Protein AF-M2QRZ0-F1 (afdb_monomer)

Solvent-accessible surface area (backbone atoms only — not comparable to full-atom values): 11027 Å² total; per-residue (Å²): 93,36,24,51,53,84,61,99,69,94,82,86,88,85,87,84,89,90,73,100,47,70,22,44,38,66,64,84,85,73,89,85,70,95,70,56,74,72,51,51,43,51,53,43,25,27,72,54,19,35,73,56,43,76,40,66,30,58,68,94,70,91,68,77,64,60,94,92,40,92,59,62,87,76,51,61,42,75,66,63,81,45,76,50,76,48,77,47,74,52,51,68,52,99,92,43,75,44,88,92,37,77,42,53,70,46,78,42,76,33,53,53,26,28,34,61,84,84,62,62,75,46,80,79,44,36,55,92,92,40,61,88,66,65,70,44,80,32,43,56,69,59,41,44,53,51,26,60,77,67,72,35,69,66,63,35,52,52,48,54,52,50,50,53,38,46,54,54,30,52,49,56,55,52,64,73,72,109

Secondary structure (DSSP, 8-state):
-EEEE-----------------EEEEPPPPS-----HHHHHHHHHHHHSS--EE--B-----SPPPTT-TTGGGS-B---SEEEEEEEPPPEETTEEPTT---EEEEEEE-EEEE-TTPPPPTT-S-TTSTT---EEEEHHHHHHHHHHTT-HHHHHHHHHHHHHHHHHHHHHHHHT-

Nearest PDB structures (foldseek):
  4zbp-assembly1_A  TM=6.288E-01  e=2.224E+00  Arabidopsis thaliana
  4zbp-assembly1_B  TM=5.671E-01  e=1.854E+00  Arabidopsis thaliana
  5v93-assembly1_R  TM=3.405E-01  e=3.401E+00  Mycobacterium tuberculosis
  8bh7-assembly1_j  TM=3.644E-01  e=4.606E+00  Staphylococcus aureus subsp. aureus NCTC 8325
  3j9z-assembly1_SJ  TM=2.863E-01  e=6.629E+00  Escherichia coli

Mean predicted aligned error: 11.21 Å

pLDDT: mean 74.31, std 20.73, range [27.33, 95.06]

Radius of gyration: 19.01 Å; Cα contacts (8 Å, |Δi|>4): 240; chains: 1; bounding box: 48×45×59 Å

Structure (mmCIF, N/CA/C/O backbone):
data_AF-M2QRZ0-F1
#
_entry.id   AF-M2QRZ0-F1
#
loop_
_atom_site.group_PDB
_atom_site.id
_atom_site.type_symbol
_atom_site.label_atom_id
_atom_site.label_alt_id
_atom_site.label_comp_id
_atom_site.label_asym_id
_atom_site.label_entity_id
_atom_site.label_seq_id
_atom_site.pdbx_PDB_ins_code
_atom_site.Cartn_x
_atom_site.Cartn_y
_atom_site.Cartn_z
_atom_site.occupancy
_atom_site.B_iso_or_equiv
_atom_site.auth_seq_id
_atom_site.auth_comp_id
_atom_site.auth_asym_id
_atom_site.auth_atom_id
_atom_site.pdbx_PDB_model_num
ATOM 1 N N . MET A 1 1 ? -0.021 -8.939 13.059 1.00 42.12 1 MET A N 1
ATOM 2 C CA . MET A 1 1 ? -0.217 -8.385 11.704 1.00 42.12 1 MET A CA 1
ATOM 3 C C . MET A 1 1 ? 0.804 -9.005 10.770 1.00 42.12 1 MET A C 1
ATOM 5 O O . MET A 1 1 ? 1.990 -8.926 11.066 1.00 42.12 1 MET A O 1
ATOM 9 N N . LYS A 1 2 ? 0.347 -9.647 9.688 1.00 39.25 2 LYS A N 1
ATOM 10 C CA . LYS A 1 2 ? 1.234 -10.200 8.656 1.00 39.25 2 LYS A CA 1
ATOM 11 C C . LYS A 1 2 ? 1.170 -9.350 7.387 1.00 39.25 2 LYS A C 1
ATOM 13 O O . LYS A 1 2 ? 0.084 -8.888 7.049 1.00 39.25 2 LYS A O 1
ATOM 18 N N . VAL A 1 3 ? 2.313 -9.143 6.744 1.00 46.25 3 VAL A N 1
ATOM 19 C CA . VAL A 1 3 ? 2.563 -8.302 5.572 1.00 46.25 3 VAL A CA 1
ATOM 20 C C . VAL A 1 3 ? 3.158 -9.151 4.462 1.00 46.25 3 VAL A C 1
ATOM 22 O O . VAL A 1 3 ? 4.040 -9.962 4.717 1.00 46.25 3 VAL A O 1
ATOM 25 N N . GLN A 1 4 ? 2.705 -8.981 3.225 1.00 41.06 4 GLN A N 1
ATOM 26 C CA . GLN A 1 4 ? 3.281 -9.714 2.100 1.00 41.06 4 GLN A CA 1
ATOM 27 C C . GLN A 1 4 ? 4.470 -8.969 1.489 1.00 41.06 4 GLN A C 1
ATOM 29 O O . GLN A 1 4 ? 4.377 -7.777 1.199 1.00 41.06 4 GLN A O 1
ATOM 34 N N . ALA A 1 5 ? 5.548 -9.699 1.218 1.00 39.00 5 ALA A N 1
ATOM 35 C CA . ALA A 1 5 ? 6.651 -9.247 0.380 1.00 39.00 5 ALA A CA 1
ATOM 36 C C . ALA A 1 5 ? 6.853 -10.252 -0.762 1.00 39.00 5 ALA A C 1
ATOM 38 O O . ALA A 1 5 ? 6.830 -11.463 -0.541 1.00 39.00 5 ALA A O 1
ATOM 39 N N . SER A 1 6 ? 7.038 -9.762 -1.990 1.00 36.00 6 SER A N 1
ATOM 40 C CA . SER A 1 6 ? 7.462 -10.591 -3.120 1.00 36.00 6 SER A CA 1
ATOM 41 C C . SER A 1 6 ? 8.981 -10.476 -3.268 1.00 36.00 6 SER A C 1
ATOM 43 O O . SER A 1 6 ? 9.488 -9.479 -3.792 1.00 36.00 6 SER A O 1
ATOM 45 N N . THR A 1 7 ? 9.717 -11.479 -2.806 1.00 33.84 7 THR A N 1
ATOM 46 C CA . THR A 1 7 ? 11.155 -11.622 -3.051 1.00 33.84 7 THR A CA 1
ATOM 47 C C . THR A 1 7 ? 11.399 -12.940 -3.771 1.00 33.84 7 THR A C 1
ATOM 49 O O . THR A 1 7 ? 10.945 -13.996 -3.344 1.00 33.84 7 THR A O 1
ATOM 52 N N . GLY A 1 8 ? 12.104 -12.881 -4.901 1.00 32.72 8 GLY A N 1
ATOM 53 C CA . GLY A 1 8 ? 12.530 -14.074 -5.622 1.00 32.72 8 GLY A CA 1
ATOM 54 C C . GLY A 1 8 ? 13.673 -14.766 -4.887 1.00 32.72 8 GLY A C 1
ATOM 55 O O . GLY A 1 8 ? 14.830 -14.521 -5.209 1.00 32.72 8 GLY A O 1
ATOM 56 N N . SER A 1 9 ? 13.364 -15.620 -3.912 1.00 30.14 9 SER A N 1
ATOM 57 C CA . SER A 1 9 ? 14.234 -16.729 -3.506 1.00 30.14 9 SER A CA 1
ATOM 58 C C . SER A 1 9 ? 13.462 -17.775 -2.692 1.00 30.14 9 SER A C 1
ATOM 60 O O . SER A 1 9 ? 12.760 -17.483 -1.731 1.00 30.14 9 SER A O 1
ATOM 62 N N . CYS A 1 10 ? 13.588 -19.025 -3.132 1.00 28.20 10 CYS A N 1
ATOM 63 C CA . CYS A 1 10 ? 12.928 -20.217 -2.609 1.00 28.20 10 CYS A CA 1
ATOM 64 C C . CYS A 1 10 ? 13.565 -20.671 -1.287 1.00 28.20 10 CYS A C 1
ATOM 66 O O . CYS A 1 10 ? 14.704 -21.130 -1.336 1.00 28.20 10 CYS A O 1
ATOM 68 N N . GLN A 1 11 ? 12.851 -20.613 -0.149 1.00 28.88 11 GLN A N 1
ATOM 69 C CA . GLN A 1 11 ? 13.140 -21.423 1.053 1.00 28.88 11 GLN A CA 1
ATOM 70 C C . GLN A 1 11 ? 11.874 -21.798 1.859 1.00 28.88 11 GLN A C 1
ATOM 72 O O . GLN A 1 11 ? 10.840 -21.140 1.804 1.00 28.88 11 GLN A O 1
ATOM 77 N N . ARG A 1 12 ? 11.978 -22.947 2.543 1.00 27.33 12 ARG A N 1
ATOM 78 C CA . ARG A 1 12 ? 10.928 -23.851 3.055 1.00 27.33 12 ARG A CA 1
ATOM 79 C C . ARG A 1 12 ? 10.468 -23.445 4.473 1.00 27.33 12 ARG A C 1
ATOM 81 O O . ARG A 1 12 ? 11.303 -23.096 5.295 1.00 27.33 12 ARG A O 1
ATOM 88 N N . GLY A 1 13 ? 9.156 -23.479 4.729 1.00 30.00 13 GLY A N 1
ATOM 89 C CA . GLY A 1 13 ? 8.516 -22.810 5.874 1.00 30.00 13 GLY A CA 1
ATOM 90 C C . GLY A 1 13 ? 8.426 -23.554 7.212 1.00 30.00 13 GLY A C 1
ATOM 91 O O . GLY A 1 13 ? 8.798 -24.716 7.330 1.00 30.00 13 GLY A O 1
ATOM 92 N N . GLU A 1 14 ? 7.827 -22.866 8.192 1.00 27.91 14 GLU A N 1
ATOM 93 C CA . GLU A 1 14 ? 7.410 -23.397 9.496 1.00 27.91 14 GLU A CA 1
ATOM 94 C C . GLU A 1 14 ? 6.133 -22.683 10.000 1.00 27.91 14 GLU A C 1
ATOM 96 O O . GLU A 1 14 ? 5.904 -21.506 9.716 1.00 27.91 14 GLU A O 1
ATOM 101 N N . LYS A 1 15 ? 5.256 -23.426 10.691 1.00 38.16 15 LYS A N 1
ATOM 102 C CA . LYS A 1 15 ? 3.924 -23.003 11.176 1.00 38.16 15 LYS A CA 1
ATOM 103 C C . LYS A 1 15 ? 3.981 -22.534 12.633 1.00 38.16 15 LYS A C 1
ATOM 105 O O . LYS A 1 15 ? 4.493 -23.281 13.456 1.00 38.16 15 LYS A O 1
ATOM 110 N N . THR A 1 16 ? 3.273 -21.453 12.985 1.00 30.97 16 THR A N 1
ATOM 111 C CA . THR A 1 16 ? 2.814 -21.199 14.371 1.00 30.97 16 THR A CA 1
ATOM 112 C C . THR A 1 16 ? 1.482 -20.419 14.469 1.00 30.97 16 THR A C 1
ATOM 114 O O . THR A 1 16 ? 1.310 -19.370 13.852 1.00 30.97 16 THR A O 1
ATOM 117 N N . SER A 1 17 ? 0.561 -21.044 15.226 1.00 29.81 17 SER A N 1
ATOM 118 C CA . SER A 1 17 ? -0.448 -20.621 16.234 1.00 29.81 17 SER A CA 1
ATOM 119 C C . SER A 1 17 ? -1.155 -19.242 16.237 1.00 29.81 17 SER A C 1
ATOM 121 O O . SER A 1 17 ? -0.582 -18.211 15.913 1.00 29.81 17 SER A O 1
ATOM 123 N N . GLU A 1 18 ? -2.405 -19.279 16.727 1.00 34.12 18 GLU A N 1
ATOM 124 C CA . GLU A 1 18 ? -3.568 -18.372 16.602 1.00 34.12 18 GLU A CA 1
ATOM 125 C C . GLU A 1 18 ? -3.577 -17.050 17.406 1.00 34.12 18 GLU A C 1
ATOM 127 O O . GLU A 1 18 ? -3.155 -17.020 18.562 1.00 34.12 18 GLU A O 1
ATOM 132 N N . ARG A 1 19 ? -4.190 -16.007 16.804 1.00 28.95 19 ARG A N 1
ATOM 133 C CA . ARG A 1 19 ? -5.124 -14.978 17.347 1.00 28.95 19 ARG A CA 1
ATOM 134 C C . ARG A 1 19 ? -5.769 -14.248 16.146 1.00 28.95 19 ARG A C 1
ATOM 136 O O . ARG A 1 19 ? -5.055 -14.075 15.156 1.00 28.95 19 ARG A O 1
ATOM 143 N N . PRO A 1 20 ? -7.026 -13.751 16.225 1.00 32.12 20 PRO A N 1
ATOM 144 C CA . PRO A 1 20 ? -7.686 -13.120 15.083 1.00 32.12 20 PRO A CA 1
ATOM 145 C C . PRO A 1 20 ? -6.942 -11.833 14.725 1.00 32.12 20 PRO A C 1
ATOM 147 O O . PRO A 1 20 ? -6.981 -10.841 15.451 1.00 32.12 20 PRO A O 1
ATOM 150 N N . SER A 1 21 ? -6.177 -11.878 13.639 1.00 33.97 21 SER A N 1
ATOM 151 C CA . SER A 1 21 ? -5.336 -10.774 13.183 1.00 33.97 21 SER A CA 1
ATOM 152 C C . SER A 1 21 ? -5.593 -10.564 11.704 1.00 33.97 21 SER A C 1
ATOM 154 O O . SER A 1 21 ? -5.074 -11.309 10.872 1.00 33.97 21 SER A O 1
ATOM 156 N N . SER A 1 22 ? -6.296 -9.481 11.378 1.00 34.94 22 SER A N 1
ATOM 157 C CA . SER A 1 22 ? -6.317 -8.918 10.029 1.00 34.94 22 SER A CA 1
ATOM 158 C C . SER A 1 22 ? -4.876 -8.769 9.525 1.00 34.94 22 SER A C 1
ATOM 160 O O . SER A 1 22 ? -3.972 -8.359 10.270 1.00 34.94 22 SER A O 1
ATOM 162 N N . ARG A 1 23 ? -4.627 -9.189 8.283 1.00 45.03 23 ARG A N 1
ATOM 163 C CA . ARG A 1 23 ? -3.298 -9.156 7.658 1.00 45.03 23 ARG A CA 1
ATOM 164 C C . ARG A 1 23 ? -3.276 -8.032 6.633 1.00 45.03 23 ARG A C 1
ATOM 166 O O . ARG A 1 23 ? -4.170 -7.968 5.796 1.00 45.03 23 ARG A O 1
ATOM 173 N N . LEU A 1 24 ? -2.288 -7.147 6.732 1.00 39.88 24 LEU A N 1
ATOM 174 C CA . LEU A 1 24 ? -2.158 -5.972 5.878 1.00 39.88 24 LEU A CA 1
ATOM 175 C C . LEU A 1 24 ? -1.397 -6.353 4.613 1.00 39.88 24 LEU A C 1
ATOM 177 O O . LEU A 1 24 ? -0.320 -6.935 4.688 1.00 39.88 24 LEU A O 1
ATOM 181 N N . LEU A 1 25 ? -1.903 -5.962 3.454 1.00 46.50 25 LEU A N 1
ATOM 182 C CA . LEU A 1 25 ? -1.189 -6.117 2.200 1.00 46.50 25 LEU A CA 1
ATOM 183 C C . LEU A 1 25 ? -0.723 -4.754 1.685 1.00 46.50 25 LEU A C 1
ATOM 185 O O . LEU A 1 25 ? -1.542 -3.866 1.446 1.00 46.50 25 LEU A O 1
ATOM 189 N N . CYS A 1 26 ? 0.589 -4.608 1.490 1.00 42.03 26 CYS A N 1
ATOM 190 C CA . CYS A 1 26 ? 1.171 -3.491 0.753 1.00 42.03 26 CYS A CA 1
ATOM 191 C C . CYS A 1 26 ? 1.359 -3.923 -0.705 1.00 42.03 26 CYS A C 1
ATOM 193 O O . CYS A 1 26 ? 2.073 -4.882 -0.995 1.00 42.03 26 CYS A O 1
ATOM 195 N N . VAL A 1 27 ? 0.665 -3.253 -1.623 1.00 44.31 27 VAL A N 1
ATOM 196 C CA . VAL A 1 27 ? 0.613 -3.633 -3.039 1.00 44.31 27 VAL A CA 1
ATOM 197 C C . VAL A 1 27 ? 1.571 -2.758 -3.829 1.00 44.31 27 VAL A C 1
ATOM 199 O O . VAL A 1 27 ? 1.416 -1.539 -3.848 1.00 44.31 27 VAL A O 1
ATOM 202 N N . LYS A 1 28 ? 2.515 -3.375 -4.544 1.00 39.97 28 LYS A N 1
ATOM 203 C CA . LYS A 1 28 ? 3.304 -2.687 -5.570 1.00 39.97 28 LYS A CA 1
ATOM 204 C C . LYS A 1 28 ? 2.458 -2.480 -6.825 1.00 39.97 28 LYS A C 1
ATOM 206 O O . LYS A 1 28 ? 2.009 -3.463 -7.406 1.00 39.97 28 LYS A O 1
ATOM 211 N N . PRO A 1 29 ? 2.285 -1.258 -7.336 1.00 33.81 29 PRO A N 1
ATOM 212 C CA . PRO A 1 29 ? 1.647 -1.087 -8.628 1.00 33.81 29 PRO A CA 1
ATOM 213 C C . PRO A 1 29 ? 2.641 -1.380 -9.751 1.00 33.81 29 PRO A C 1
ATOM 215 O O . PRO A 1 29 ? 3.753 -0.851 -9.789 1.00 33.81 29 PRO A O 1
ATOM 218 N N . THR A 1 30 ? 2.220 -2.200 -10.711 1.00 34.84 30 THR A N 1
ATOM 219 C CA . THR A 1 30 ? 2.900 -2.339 -12.001 1.00 34.84 30 THR A CA 1
ATOM 220 C C . THR A 1 30 ? 2.321 -1.399 -13.058 1.00 34.84 30 THR A C 1
ATOM 222 O O . THR A 1 30 ? 1.307 -0.720 -12.888 1.00 34.84 30 THR A O 1
ATOM 225 N N . LYS A 1 31 ? 3.093 -1.286 -14.138 1.00 35.28 31 LYS A N 1
ATOM 226 C CA . LYS A 1 31 ? 3.158 -0.172 -15.082 1.00 35.28 31 LYS A CA 1
ATOM 227 C C . LYS A 1 31 ? 1.822 0.093 -15.785 1.00 35.28 31 LYS A C 1
ATOM 229 O O . LYS A 1 31 ? 1.277 -0.782 -16.448 1.00 35.28 31 LYS A O 1
ATOM 234 N N . LYS A 1 32 ? 1.433 1.373 -15.760 1.00 31.36 32 LYS A N 1
ATOM 235 C CA . LYS A 1 32 ? 0.302 2.008 -16.461 1.00 31.36 32 LYS A CA 1
ATOM 236 C C . LYS A 1 32 ? -1.078 1.685 -15.881 1.00 31.36 32 LYS A C 1
ATOM 238 O O . LYS A 1 32 ? -1.671 0.656 -16.187 1.00 31.36 32 LYS A O 1
ATOM 243 N N . CYS A 1 33 ? -1.642 2.658 -15.165 1.00 29.27 33 CYS A N 1
ATOM 244 C CA . CYS A 1 33 ? -2.876 3.357 -15.546 1.00 29.27 33 CYS A CA 1
ATOM 245 C C . CYS A 1 33 ? -3.435 4.186 -14.387 1.00 29.27 33 CYS A C 1
ATOM 247 O O . CYS A 1 33 ? -3.244 3.857 -13.223 1.00 29.27 33 CYS A O 1
ATOM 249 N N . VAL A 1 34 ? -4.220 5.205 -14.738 1.00 30.94 34 VAL A N 1
ATOM 250 C CA . VAL A 1 34 ? -5.193 5.839 -13.843 1.00 30.94 34 VAL A CA 1
ATOM 251 C C . VAL A 1 34 ? -6.111 4.728 -13.311 1.00 30.94 34 VAL A C 1
ATOM 253 O O . VAL A 1 34 ? -6.790 4.060 -14.097 1.00 30.94 34 VAL A O 1
ATOM 256 N N . ALA A 1 35 ? -6.035 4.423 -12.017 1.00 41.88 35 ALA A N 1
ATOM 257 C CA . ALA A 1 35 ? -6.678 3.246 -11.443 1.00 41.88 35 ALA A CA 1
ATOM 258 C C . ALA A 1 35 ? -7.980 3.632 -10.733 1.00 41.88 35 ALA A C 1
ATOM 260 O O . ALA A 1 35 ? -7.971 4.357 -9.745 1.00 41.88 35 ALA A O 1
ATOM 261 N N . SER A 1 36 ? -9.109 3.113 -11.214 1.00 54.34 36 SER A N 1
ATOM 262 C CA . SER A 1 36 ? -10.321 2.982 -10.400 1.00 54.34 36 SER A CA 1
ATOM 263 C C . SER A 1 36 ? -10.063 1.993 -9.252 1.00 54.34 36 SER A C 1
ATOM 265 O O . SER A 1 36 ? -9.360 1.008 -9.474 1.00 54.34 36 SER A O 1
ATOM 267 N N . LEU A 1 37 ? -10.687 2.168 -8.082 1.00 58.47 37 LEU A N 1
ATOM 268 C CA . LEU A 1 37 ? -10.560 1.273 -6.908 1.00 58.47 37 LEU A CA 1
ATOM 269 C C . LEU A 1 37 ? -10.673 -0.228 -7.258 1.00 58.47 37 LEU A C 1
ATOM 271 O O . LEU A 1 37 ? -9.839 -1.030 -6.850 1.00 58.47 37 LEU A O 1
ATOM 275 N N . PHE A 1 38 ? -11.632 -0.600 -8.114 1.00 58.97 38 PHE A N 1
ATOM 276 C CA . PHE A 1 38 ? -11.812 -1.981 -8.593 1.00 58.97 38 PHE A CA 1
ATOM 277 C C . PHE A 1 38 ? -10.572 -2.556 -9.303 1.00 58.97 38 PHE A C 1
ATOM 279 O O . PHE A 1 38 ? -10.270 -3.745 -9.226 1.00 58.97 38 PHE A O 1
ATOM 286 N N . ARG A 1 39 ? -9.822 -1.697 -9.996 1.00 67.62 39 ARG A N 1
ATOM 287 C CA . ARG A 1 39 ? -8.620 -2.087 -10.729 1.00 67.62 39 ARG A CA 1
ATOM 288 C C . ARG A 1 39 ? -7.454 -2.365 -9.789 1.00 67.62 39 ARG A C 1
ATOM 290 O O . ARG A 1 39 ? -6.659 -3.241 -10.103 1.00 67.62 39 ARG A O 1
ATOM 297 N N . VAL A 1 40 ? -7.376 -1.664 -8.656 1.00 69.81 40 VAL A N 1
ATOM 298 C CA . VAL A 1 40 ? -6.366 -1.925 -7.622 1.00 69.81 40 VAL A CA 1
ATOM 299 C C . VAL A 1 40 ? -6.558 -3.336 -7.076 1.00 69.81 40 VAL A C 1
ATOM 301 O O . VAL A 1 40 ? -5.642 -4.137 -7.197 1.00 69.81 40 VAL A O 1
ATOM 304 N N . ILE A 1 41 ? -7.772 -3.682 -6.630 1.00 78.31 41 ILE A N 1
ATOM 305 C CA . ILE A 1 41 ? -8.094 -5.027 -6.118 1.00 78.31 41 ILE A CA 1
ATOM 306 C C . ILE A 1 41 ? -7.748 -6.114 -7.144 1.00 78.31 41 ILE A C 1
ATOM 308 O O . ILE A 1 41 ? -7.101 -7.104 -6.807 1.00 78.31 41 ILE A O 1
ATOM 312 N N . ARG A 1 42 ? -8.137 -5.924 -8.414 1.00 76.62 42 ARG A N 1
ATOM 313 C CA . ARG A 1 42 ? -7.836 -6.898 -9.472 1.00 76.62 42 ARG A CA 1
ATOM 314 C C . ARG A 1 42 ? -6.332 -7.078 -9.684 1.00 76.62 42 ARG A C 1
ATOM 316 O O . ARG A 1 42 ? -5.876 -8.206 -9.830 1.00 76.62 42 ARG A O 1
ATOM 323 N N . LEU A 1 43 ? -5.575 -5.982 -9.739 1.00 75.25 43 LEU A N 1
ATOM 324 C CA . LEU A 1 43 ? -4.122 -6.039 -9.911 1.00 75.25 43 LEU A CA 1
ATOM 325 C C . LEU A 1 43 ? -3.466 -6.759 -8.739 1.00 75.25 43 LEU A C 1
ATOM 327 O O . LEU A 1 43 ? -2.611 -7.615 -8.949 1.00 75.25 43 LEU A O 1
ATOM 331 N N . THR A 1 44 ? -3.917 -6.455 -7.526 1.00 76.44 44 THR A N 1
ATOM 332 C CA . THR A 1 44 ? -3.440 -7.125 -6.330 1.00 76.44 44 THR A CA 1
ATOM 333 C C . THR A 1 44 ? -3.703 -8.619 -6.392 1.00 76.44 44 THR A C 1
ATOM 335 O O . THR A 1 44 ? -2.765 -9.377 -6.205 1.00 76.44 44 THR A O 1
ATOM 338 N N . PHE A 1 45 ? -4.926 -9.040 -6.723 1.00 81.88 45 PHE A N 1
ATOM 339 C CA . PHE A 1 45 ? -5.267 -10.456 -6.858 1.00 81.88 45 PHE A CA 1
ATOM 340 C C . PHE A 1 45 ? -4.373 -11.173 -7.876 1.00 81.88 45 PHE A C 1
ATOM 342 O O . PHE A 1 45 ? -3.859 -12.251 -7.591 1.00 81.88 45 PHE A O 1
ATOM 349 N N . CYS A 1 46 ? -4.138 -10.563 -9.043 1.00 79.75 46 CYS A N 1
ATOM 350 C CA . CYS A 1 46 ? -3.256 -11.139 -10.055 1.00 79.75 46 CYS A CA 1
ATOM 351 C C . CYS A 1 46 ? -1.835 -11.366 -9.518 1.00 79.75 46 CYS A C 1
ATOM 353 O O . CYS A 1 46 ? -1.283 -12.446 -9.705 1.00 79.75 46 CYS A O 1
ATOM 355 N N . GLN A 1 47 ? -1.271 -10.384 -8.815 1.00 76.38 47 GLN A N 1
ATOM 356 C CA . GLN A 1 47 ? 0.111 -10.442 -8.332 1.00 76.38 47 GLN A CA 1
ATOM 357 C C . GLN A 1 47 ? 0.293 -11.273 -7.062 1.00 76.38 47 GLN A C 1
ATOM 359 O O . GLN A 1 47 ? 1.326 -11.911 -6.885 1.00 76.38 47 GLN A O 1
ATOM 364 N N . SER A 1 48 ? -0.671 -11.222 -6.144 1.00 79.69 48 SER A N 1
ATOM 365 C CA . SER A 1 48 ? -0.551 -11.853 -4.833 1.00 79.69 48 SER A CA 1
ATOM 366 C C . SER A 1 48 ? -1.125 -13.260 -4.786 1.00 79.69 48 SER A C 1
ATOM 368 O O . SER A 1 48 ? -0.753 -14.010 -3.890 1.00 79.69 48 SER A O 1
ATOM 370 N N . GLY A 1 49 ? -2.053 -13.590 -5.689 1.00 84.31 49 GLY A N 1
ATOM 371 C CA . GLY A 1 49 ? -2.866 -14.800 -5.606 1.00 84.31 49 GLY A CA 1
ATOM 372 C C . GLY A 1 49 ? -3.918 -14.754 -4.496 1.00 84.31 49 GLY A C 1
ATOM 373 O O . GLY A 1 49 ? -4.625 -15.734 -4.297 1.00 84.31 49 GLY A O 1
ATOM 374 N N . TYR A 1 50 ? -4.061 -13.645 -3.765 1.00 84.81 50 TYR A N 1
ATOM 375 C CA . TYR A 1 50 ? -5.015 -13.517 -2.663 1.00 84.81 50 TYR A CA 1
ATOM 376 C C . TYR A 1 50 ? -6.158 -12.576 -3.006 1.00 84.81 50 TYR A C 1
ATOM 378 O O . TYR A 1 50 ? -5.961 -11.510 -3.595 1.00 84.81 50 TYR A O 1
ATOM 386 N N . GLN A 1 51 ? -7.362 -12.940 -2.566 1.00 86.44 51 GLN A N 1
ATOM 387 C CA . GLN A 1 51 ? -8.494 -12.028 -2.583 1.00 86.44 51 GLN A CA 1
ATOM 388 C C . GLN A 1 51 ? -8.326 -10.985 -1.477 1.00 86.44 51 GLN A C 1
ATOM 390 O O . GLN A 1 51 ? -8.166 -11.320 -0.304 1.00 86.44 51 GLN A O 1
ATOM 395 N N . VAL A 1 52 ? -8.311 -9.718 -1.882 1.00 85.94 52 VAL A N 1
ATOM 396 C CA . VAL A 1 52 ? -7.964 -8.580 -1.028 1.00 85.94 52 VAL A CA 1
ATOM 397 C C . VAL A 1 52 ? -9.118 -7.601 -1.018 1.00 85.94 52 VAL A C 1
ATOM 399 O O . VAL A 1 52 ? -9.733 -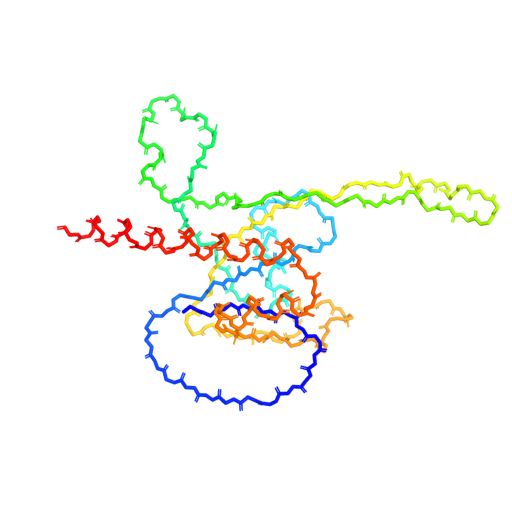7.335 -2.052 1.00 85.94 52 VAL A O 1
ATOM 402 N N . GLU A 1 53 ? -9.364 -7.026 0.146 1.00 87.19 53 GLU A N 1
ATOM 403 C CA . GLU A 1 53 ? -10.305 -5.935 0.336 1.00 87.19 53 GLU A CA 1
ATOM 404 C C . GLU A 1 53 ? -9.555 -4.683 0.780 1.00 87.19 53 GLU A C 1
ATOM 406 O O . GLU A 1 53 ? -8.441 -4.758 1.303 1.00 87.19 53 GLU A O 1
ATOM 411 N N . PHE A 1 54 ? -10.148 -3.509 0.574 1.00 90.38 54 PHE A N 1
ATOM 412 C CA . PHE A 1 54 ? -9.584 -2.298 1.158 1.00 90.38 54 PHE A CA 1
ATOM 413 C C . PHE A 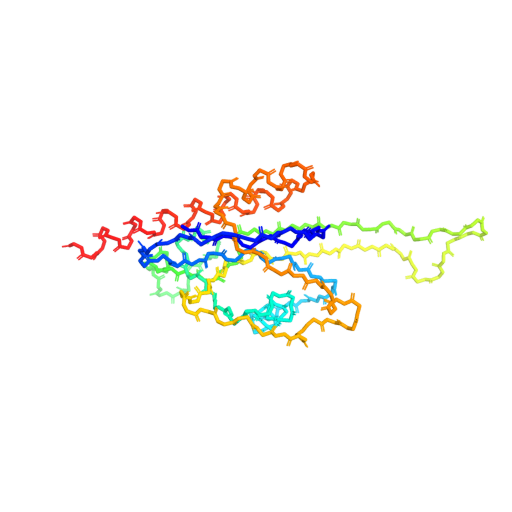1 54 ? -9.653 -2.374 2.678 1.00 90.38 54 PHE A C 1
ATOM 415 O O . PHE A 1 54 ? -10.622 -2.885 3.236 1.00 90.38 54 PHE A O 1
ATOM 422 N N . LEU A 1 55 ? -8.633 -1.829 3.334 1.00 90.94 55 LEU A N 1
ATOM 423 C CA . LEU A 1 55 ? -8.643 -1.604 4.767 1.00 90.94 55 LEU A CA 1
ATOM 424 C C . LEU A 1 55 ? -9.051 -0.146 5.022 1.00 90.94 55 LEU A C 1
ATOM 426 O O . LEU A 1 55 ? -8.257 0.750 4.731 1.00 90.94 55 LEU A O 1
ATOM 430 N N . PRO A 1 56 ? -10.264 0.123 5.541 1.00 92.12 56 PRO A N 1
ATOM 431 C CA . PRO A 1 56 ? -10.651 1.472 5.931 1.00 92.12 56 PRO A CA 1
ATOM 432 C C . PRO A 1 56 ? -9.778 1.960 7.091 1.00 92.12 56 PRO A C 1
ATOM 434 O O . PRO A 1 56 ? -9.658 1.281 8.111 1.00 92.12 56 PRO A O 1
ATOM 437 N N . LEU A 1 57 ? -9.184 3.142 6.942 1.00 91.88 57 LEU A N 1
ATOM 438 C CA . LEU A 1 57 ? -8.289 3.751 7.924 1.00 91.88 57 LEU A CA 1
ATOM 439 C C . LEU A 1 57 ? -8.771 5.152 8.303 1.00 91.88 57 LEU A C 1
ATOM 441 O O . LEU A 1 57 ? -9.334 5.877 7.482 1.00 91.88 57 LEU A O 1
ATOM 445 N N . PHE A 1 58 ? -8.514 5.557 9.545 1.00 92.12 58 PHE A N 1
ATOM 446 C CA . PHE A 1 58 ? -8.616 6.959 9.938 1.00 92.12 58 PHE A CA 1
ATOM 447 C C . PHE A 1 58 ? -7.379 7.699 9.443 1.00 92.12 58 PHE A C 1
ATOM 449 O O . PHE A 1 58 ? -6.305 7.600 10.033 1.00 92.12 58 PHE A O 1
ATOM 456 N N . ILE A 1 59 ? -7.537 8.431 8.343 1.00 89.56 59 ILE A N 1
ATOM 457 C CA . ILE A 1 59 ? -6.469 9.235 7.752 1.00 89.56 59 ILE A CA 1
ATOM 458 C C . ILE A 1 59 ? -6.901 10.697 7.638 1.00 89.56 59 ILE A C 1
ATOM 460 O O . ILE A 1 59 ? -8.078 10.975 7.383 1.00 89.56 59 ILE A O 1
ATOM 464 N N . PRO A 1 60 ? -5.973 11.649 7.835 1.00 81.31 60 PRO A N 1
ATOM 465 C CA . PRO A 1 60 ? -6.260 13.050 7.586 1.00 81.31 60 PRO A CA 1
ATOM 466 C C . PRO A 1 60 ? -6.502 13.239 6.088 1.00 81.31 60 PRO A C 1
ATOM 468 O O . PRO A 1 60 ? -5.611 13.004 5.273 1.00 81.31 60 PRO A O 1
ATOM 471 N N . THR A 1 61 ? -7.709 13.664 5.725 1.00 79.69 61 THR A N 1
ATOM 472 C CA . THR A 1 61 ? -8.016 14.062 4.350 1.00 79.69 61 THR A CA 1
ATOM 473 C C . THR A 1 61 ? -7.907 15.575 4.226 1.00 79.69 61 THR A C 1
ATOM 475 O O . THR A 1 61 ? -8.402 16.322 5.071 1.00 79.69 61 THR A O 1
ATOM 478 N N . ASN A 1 62 ? -7.240 16.024 3.163 1.00 69.94 62 ASN A N 1
ATOM 479 C CA . ASN A 1 62 ? -7.183 17.439 2.792 1.00 69.94 62 ASN A CA 1
ATOM 480 C C . ASN A 1 62 ? -8.396 17.852 1.942 1.00 69.94 62 ASN A C 1
ATOM 482 O O . ASN A 1 62 ? -8.491 19.010 1.531 1.00 69.94 62 ASN A O 1
ATOM 486 N N . ALA A 1 63 ? -9.305 16.918 1.641 1.00 80.06 63 ALA A N 1
ATOM 487 C CA . ALA A 1 63 ? -10.542 17.234 0.951 1.00 80.06 63 ALA A CA 1
ATOM 488 C C . ALA A 1 63 ? -11.468 18.039 1.880 1.00 80.06 63 ALA A C 1
ATOM 490 O O . ALA A 1 63 ? -11.638 17.671 3.047 1.00 80.06 63 ALA A O 1
ATOM 491 N N . PRO A 1 64 ? -12.079 19.134 1.391 1.00 78.56 64 PRO A N 1
ATOM 492 C CA . PRO A 1 64 ? -13.081 19.840 2.167 1.00 78.56 64 PRO A CA 1
ATOM 493 C C . PRO A 1 64 ? -14.302 18.932 2.381 1.00 78.56 64 PRO A C 1
ATOM 495 O O . PRO A 1 64 ? -14.676 18.192 1.464 1.00 78.56 64 PRO A O 1
ATOM 498 N N . PRO A 1 65 ? -14.960 19.011 3.549 1.00 77.00 65 PRO A N 1
ATOM 499 C CA . PRO A 1 65 ? -16.200 18.289 3.768 1.00 77.00 65 PRO A CA 1
ATOM 500 C C . PRO A 1 65 ? -17.272 18.713 2.752 1.00 77.00 65 PRO A C 1
ATOM 502 O O . PRO A 1 65 ? -17.346 19.902 2.415 1.00 77.00 65 PRO A O 1
ATOM 505 N N . PRO A 1 66 ? -18.134 17.794 2.271 1.00 77.62 66 PRO A N 1
ATOM 506 C CA . PRO A 1 66 ? -19.243 18.178 1.427 1.00 77.62 66 PRO A CA 1
ATOM 507 C C . PRO A 1 66 ? -20.160 19.147 2.181 1.00 77.62 66 PRO A C 1
ATOM 509 O O . PRO A 1 66 ? -20.279 19.082 3.413 1.00 77.62 66 PRO A O 1
ATOM 512 N N . PRO A 1 67 ? -20.813 20.068 1.455 1.00 80.44 67 PRO A N 1
ATOM 513 C CA . PRO A 1 67 ? -21.696 21.046 2.067 1.00 80.44 67 PRO A CA 1
ATOM 514 C C . PRO A 1 67 ? -22.796 20.324 2.856 1.00 80.44 67 PRO A C 1
ATOM 516 O O . PRO A 1 67 ? -23.567 19.551 2.294 1.00 80.44 67 PRO A O 1
ATOM 519 N N . GLY A 1 68 ? -22.842 20.561 4.170 1.00 79.44 68 GLY A N 1
ATOM 520 C CA . GLY A 1 68 ? -23.807 19.948 5.089 1.00 79.44 68 GLY A CA 1
ATOM 521 C C . GLY A 1 68 ? -23.274 18.806 5.964 1.00 79.44 68 GLY A C 1
ATOM 522 O O . GLY A 1 68 ? -23.998 18.373 6.855 1.00 79.44 68 GLY A O 1
ATOM 523 N N . SER A 1 69 ? -22.029 18.342 5.790 1.00 73.56 69 SER A N 1
ATOM 524 C CA . SER A 1 69 ? -21.456 17.277 6.631 1.00 73.56 69 SER A CA 1
ATOM 525 C C . SER A 1 69 ? -20.167 17.706 7.337 1.00 73.56 69 SER A C 1
ATOM 527 O O . SER A 1 69 ? -19.062 17.466 6.857 1.00 73.56 69 SER A O 1
ATOM 529 N N . HIS A 1 70 ? -20.284 18.283 8.531 1.00 65.06 70 HIS A N 1
ATOM 530 C CA . HIS A 1 70 ? -19.113 18.633 9.350 1.00 65.06 70 HIS A CA 1
ATOM 531 C C . HIS A 1 70 ? -18.404 17.411 9.970 1.00 65.06 70 HIS A C 1
ATOM 533 O O . HIS A 1 70 ? -17.310 17.542 10.510 1.00 65.06 70 HIS A O 1
ATOM 539 N N . GLU A 1 71 ? -19.001 16.217 9.887 1.00 68.19 71 GLU A N 1
ATOM 540 C CA . GLU A 1 71 ? -18.513 15.007 10.563 1.00 68.19 71 GLU A CA 1
ATOM 541 C C . GLU A 1 71 ? -17.661 14.072 9.688 1.00 68.19 71 GLU A C 1
ATOM 543 O O . GLU A 1 71 ? -17.313 12.978 10.127 1.00 68.19 71 GLU A O 1
ATOM 548 N N . GLN A 1 72 ? -17.293 14.462 8.462 1.00 64.19 72 GLN A N 1
ATOM 549 C CA . GLN A 1 72 ? -16.665 13.540 7.502 1.00 64.19 72 GLN A CA 1
ATOM 550 C C . GLN A 1 72 ? -15.335 12.936 7.998 1.00 64.19 72 GLN A C 1
ATOM 552 O O . GLN A 1 72 ? -15.024 11.788 7.696 1.00 64.19 72 GLN A O 1
ATOM 557 N N . HIS A 1 73 ? -14.602 13.652 8.854 1.00 68.44 73 HIS A N 1
ATOM 558 C CA . HIS A 1 73 ? -13.349 13.178 9.456 1.00 68.44 73 HIS A CA 1
ATOM 559 C C . HIS A 1 73 ? -13.544 12.189 10.618 1.00 68.44 73 HIS A C 1
ATOM 561 O O . HIS A 1 73 ? -12.573 11.743 11.225 1.00 68.44 73 HIS A O 1
ATOM 567 N N . ARG A 1 74 ? -14.793 11.850 10.966 1.00 75.81 74 ARG A N 1
ATOM 568 C CA . ARG A 1 74 ? -15.103 10.892 12.033 1.00 75.81 74 ARG A CA 1
ATOM 569 C C . ARG A 1 74 ? -15.308 9.473 11.531 1.00 75.81 74 ARG A C 1
ATOM 571 O O . ARG A 1 74 ? -15.508 8.606 12.376 1.00 75.81 74 ARG A O 1
ATOM 578 N N . SER A 1 75 ? -15.234 9.203 10.232 1.00 86.00 75 SER A N 1
ATOM 579 C CA . SER A 1 75 ? -15.363 7.843 9.691 1.00 86.00 75 SER A CA 1
ATOM 580 C C . SER A 1 75 ? -14.053 7.373 9.057 1.00 86.00 75 SER A C 1
ATOM 582 O O . SER A 1 75 ? -13.317 8.204 8.526 1.00 86.00 75 SER A O 1
ATOM 584 N N . PRO A 1 76 ? -13.741 6.067 9.109 1.00 90.25 76 PRO A N 1
ATOM 585 C CA . PRO A 1 76 ? -12.596 5.532 8.391 1.00 90.25 76 PRO A CA 1
ATOM 586 C C . PRO A 1 76 ? -12.866 5.571 6.880 1.00 90.25 76 PRO A C 1
ATOM 588 O O . PRO A 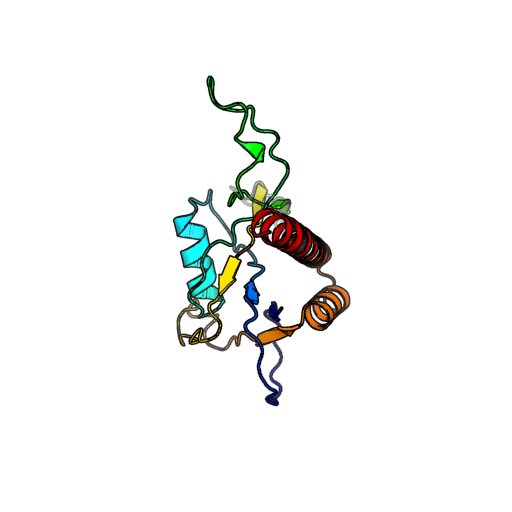1 76 ? -14.001 5.385 6.438 1.00 90.25 76 PRO A O 1
ATOM 591 N N . ILE A 1 77 ? -11.823 5.805 6.086 1.00 90.38 77 ILE A N 1
ATOM 592 C CA . ILE A 1 77 ? -11.902 5.947 4.626 1.00 90.38 77 ILE A CA 1
ATOM 593 C C . ILE A 1 77 ? -10.871 5.056 3.927 1.00 90.38 77 ILE A C 1
ATOM 595 O O . ILE A 1 77 ? -9.941 4.547 4.5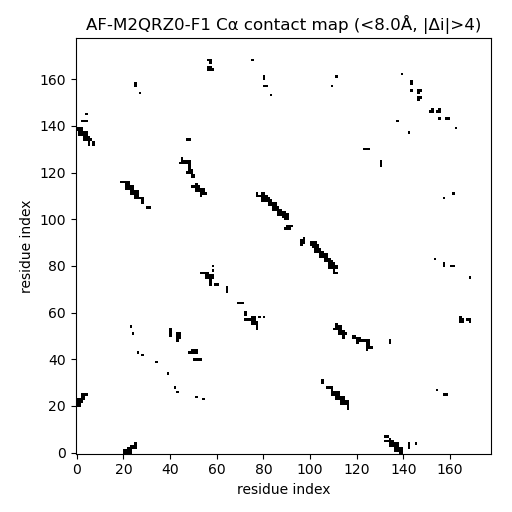48 1.00 90.38 77 ILE A O 1
ATOM 599 N N . THR A 1 78 ? -11.031 4.862 2.618 1.00 90.12 78 THR A N 1
ATOM 600 C CA . THR A 1 78 ? -10.152 4.023 1.780 1.00 90.12 78 THR A CA 1
ATOM 601 C C . THR A 1 78 ? -9.359 4.856 0.766 1.00 90.12 78 THR A C 1
ATOM 603 O O . THR A 1 78 ? -9.133 4.421 -0.366 1.00 90.12 78 THR A O 1
ATOM 606 N N . GLU A 1 79 ? -8.999 6.091 1.127 1.00 89.00 79 GLU A N 1
ATOM 607 C CA . GLU A 1 79 ? -8.144 6.951 0.299 1.00 89.00 79 GLU A CA 1
ATOM 608 C C . GLU A 1 79 ? -6.691 6.425 0.264 1.00 89.00 79 GLU A C 1
ATOM 610 O O . GLU A 1 79 ? -6.288 5.650 1.139 1.00 89.00 79 GLU A O 1
ATOM 615 N N . PRO A 1 80 ? -5.891 6.802 -0.754 1.00 90.00 80 PRO A N 1
ATOM 616 C CA . PRO A 1 80 ? -4.475 6.460 -0.787 1.00 90.00 80 PRO A CA 1
ATOM 617 C C . PRO A 1 80 ? -3.748 6.989 0.452 1.00 90.00 80 PRO A C 1
ATOM 619 O O . PRO A 1 80 ? -3.867 8.164 0.791 1.00 90.00 80 PRO A O 1
ATOM 622 N N . ILE A 1 81 ? -2.931 6.145 1.077 1.00 90.75 81 ILE A N 1
ATOM 623 C CA . ILE A 1 81 ? -2.108 6.527 2.236 1.00 90.75 81 ILE A CA 1
ATOM 624 C C . ILE A 1 81 ? -0.811 7.227 1.822 1.00 90.75 81 ILE A C 1
ATOM 626 O O . ILE A 1 81 ? -0.176 7.903 2.625 1.00 90.75 81 ILE A O 1
ATOM 630 N N . TYR A 1 82 ? -0.397 7.039 0.568 1.00 89.94 82 TYR A N 1
ATOM 631 C CA . TYR A 1 82 ? 0.805 7.641 0.015 1.00 89.94 82 TYR A CA 1
ATOM 632 C C . TYR A 1 82 ? 0.682 7.772 -1.502 1.00 89.94 82 TYR A C 1
ATOM 634 O O . TYR A 1 82 ? 0.073 6.932 -2.171 1.00 89.94 82 TYR A O 1
ATOM 642 N N . VAL A 1 83 ? 1.291 8.817 -2.056 1.00 90.62 83 VAL A N 1
ATOM 643 C CA . VAL A 1 83 ? 1.389 9.031 -3.500 1.00 90.62 83 VAL A CA 1
ATOM 644 C C . VAL A 1 83 ? 2.849 9.274 -3.843 1.00 90.62 83 VAL A C 1
ATOM 646 O O . VAL A 1 83 ? 3.500 10.126 -3.247 1.00 90.62 83 VAL A O 1
ATOM 649 N N . SER A 1 84 ? 3.363 8.524 -4.810 1.00 88.50 84 SER A N 1
ATOM 650 C CA . SER A 1 84 ? 4.750 8.635 -5.265 1.00 88.50 84 SER A CA 1
ATOM 651 C C . SER A 1 84 ? 4.810 8.849 -6.764 1.00 88.50 84 SER A C 1
ATOM 653 O O . SER A 1 84 ? 3.947 8.358 -7.495 1.00 88.50 84 SER A O 1
ATOM 655 N N . THR A 1 85 ? 5.861 9.517 -7.226 1.00 90.19 85 THR A N 1
ATOM 656 C CA . THR A 1 85 ? 6.161 9.653 -8.648 1.00 90.19 85 THR A CA 1
ATOM 657 C C . THR A 1 85 ? 7.472 8.963 -8.996 1.00 90.19 85 THR A C 1
ATOM 659 O O . THR A 1 85 ? 8.427 8.967 -8.222 1.00 90.19 85 THR A O 1
ATOM 662 N N . PHE A 1 86 ? 7.528 8.359 -10.181 1.00 86.56 86 PHE A N 1
ATOM 663 C CA . PHE A 1 86 ? 8.761 7.818 -10.742 1.00 86.56 86 PHE A CA 1
ATOM 664 C C . PHE A 1 86 ? 8.928 8.292 -12.180 1.00 86.56 86 PHE A C 1
ATOM 666 O O . PHE A 1 86 ? 8.118 7.962 -13.047 1.00 86.56 86 PHE A O 1
ATOM 673 N N . ALA A 1 87 ? 9.999 9.031 -12.448 1.00 87.88 87 ALA A N 1
ATOM 674 C CA . ALA A 1 87 ? 10.320 9.497 -13.787 1.00 87.88 87 ALA A CA 1
ATOM 675 C C . ALA A 1 87 ? 11.250 8.515 -14.511 1.00 87.88 87 ALA A C 1
ATOM 677 O O . ALA A 1 87 ? 12.230 8.030 -13.943 1.00 87.88 87 ALA A O 1
ATOM 678 N N . TRP A 1 88 ? 11.005 8.275 -15.799 1.00 85.81 88 TRP A N 1
ATOM 679 C CA . TRP A 1 88 ? 11.961 7.608 -16.680 1.00 85.81 88 TRP A CA 1
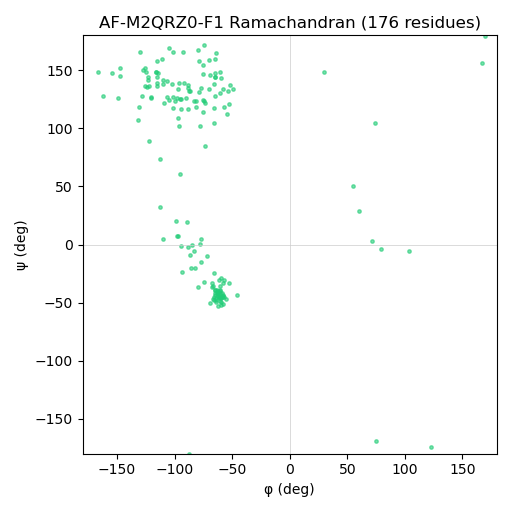ATOM 680 C C . TRP A 1 88 ? 12.433 8.551 -17.781 1.00 85.81 88 TRP A C 1
ATOM 682 O O . TRP A 1 88 ? 11.668 9.317 -18.370 1.00 85.81 88 TRP A O 1
ATOM 692 N N . LYS A 1 89 ? 13.731 8.482 -18.074 1.00 86.62 89 LYS A N 1
ATOM 693 C CA . LYS A 1 89 ? 14.366 9.358 -19.058 1.00 86.62 89 LYS A CA 1
ATOM 694 C C . LYS A 1 89 ? 14.016 8.945 -20.497 1.00 86.62 89 LYS A C 1
ATOM 696 O O . LYS A 1 89 ? 13.759 7.764 -20.754 1.00 86.62 89 LYS A O 1
ATOM 701 N N . PRO A 1 90 ? 14.071 9.892 -21.451 1.00 84.31 90 PRO A N 1
ATOM 702 C CA . PRO A 1 90 ? 14.018 9.586 -22.873 1.00 84.31 90 PRO A CA 1
ATOM 703 C C . PRO A 1 90 ? 15.042 8.520 -23.268 1.00 84.31 90 PRO A C 1
ATOM 705 O O . PRO A 1 90 ? 16.204 8.584 -22.855 1.00 84.31 90 PRO A O 1
ATOM 708 N N . ARG A 1 91 ? 14.647 7.561 -24.112 1.00 79.81 91 ARG A N 1
ATOM 709 C CA . ARG A 1 91 ? 15.582 6.543 -24.610 1.00 79.81 91 ARG A CA 1
ATOM 710 C C . ARG A 1 91 ? 16.382 7.122 -25.775 1.00 79.81 91 ARG A C 1
ATOM 712 O O . ARG A 1 91 ? 15.821 7.467 -26.815 1.00 79.81 91 ARG A O 1
ATOM 719 N N . ARG A 1 92 ? 17.703 7.199 -25.616 1.00 79.38 92 ARG A N 1
ATOM 720 C CA . ARG A 1 92 ? 18.638 7.595 -26.680 1.00 79.38 92 ARG A CA 1
ATOM 721 C C . ARG A 1 92 ? 19.329 6.353 -27.244 1.00 79.38 92 ARG A C 1
ATOM 723 O O . ARG A 1 92 ? 19.693 5.456 -26.487 1.00 79.38 92 ARG A O 1
ATOM 730 N N . ARG A 1 93 ? 19.480 6.277 -28.567 1.00 76.31 93 ARG A N 1
ATOM 731 C CA . ARG A 1 93 ? 20.381 5.332 -29.246 1.00 76.31 93 ARG A CA 1
ATOM 732 C C . ARG A 1 93 ? 21.649 6.082 -29.662 1.00 76.31 93 ARG A C 1
ATOM 734 O O . ARG A 1 93 ? 21.662 7.310 -29.677 1.00 76.31 93 ARG A O 1
ATOM 741 N N . ILE A 1 94 ? 22.694 5.337 -30.025 1.00 75.62 94 ILE A N 1
ATOM 742 C CA . ILE A 1 94 ? 23.989 5.886 -30.474 1.00 75.62 94 ILE A CA 1
ATOM 743 C C . ILE A 1 94 ? 23.805 6.896 -31.627 1.00 75.62 94 ILE A C 1
ATOM 745 O O . ILE A 1 94 ? 24.485 7.914 -31.657 1.00 75.62 94 ILE A O 1
ATOM 749 N N . ASN A 1 95 ? 22.805 6.687 -32.493 1.00 75.38 95 ASN A N 1
ATOM 750 C CA . ASN A 1 95 ? 22.519 7.545 -33.651 1.00 75.38 95 ASN A CA 1
ATOM 751 C C . ASN A 1 95 ? 21.378 8.562 -33.418 1.00 75.38 95 ASN A C 1
ATOM 753 O O . ASN A 1 95 ? 20.774 9.029 -34.379 1.00 75.38 95 ASN A O 1
ATOM 757 N N . GLY A 1 96 ? 21.042 8.888 -32.162 1.00 74.38 96 GLY A N 1
ATOM 758 C CA . GLY A 1 96 ? 20.056 9.925 -31.823 1.00 74.38 96 GLY A CA 1
ATOM 759 C C . GLY A 1 96 ? 18.873 9.454 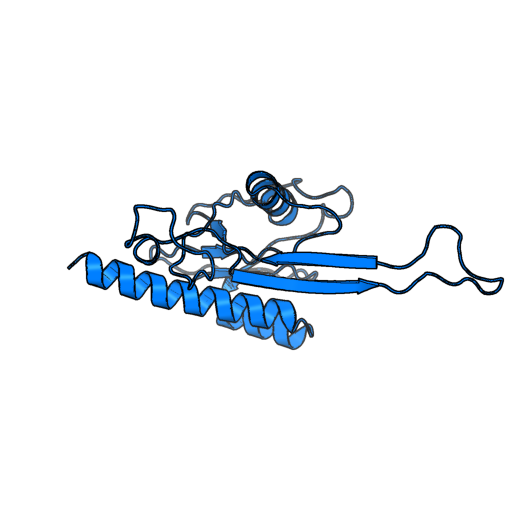-30.968 1.00 74.38 96 GLY A C 1
ATOM 760 O O . GLY A 1 96 ? 18.826 8.326 -30.466 1.00 74.38 96 GLY A O 1
ATOM 761 N N . ALA A 1 97 ? 17.914 10.357 -30.746 1.00 73.69 97 ALA A N 1
ATOM 762 C CA . ALA A 1 97 ? 16.707 10.070 -29.971 1.00 73.69 97 ALA A CA 1
ATOM 763 C C . ALA A 1 97 ? 15.823 9.038 -30.690 1.00 73.69 97 ALA A C 1
ATOM 765 O O . ALA A 1 97 ? 15.637 9.114 -31.903 1.00 73.69 97 ALA A O 1
ATOM 766 N N . VAL A 1 98 ? 15.259 8.082 -29.946 1.00 77.50 98 VAL A N 1
ATOM 767 C CA . VAL A 1 98 ? 14.257 7.163 -30.506 1.00 77.50 98 VAL A CA 1
ATOM 768 C C . VAL A 1 98 ? 12.937 7.932 -30.657 1.00 77.50 98 VAL A C 1
ATOM 770 O O . VAL A 1 98 ? 12.451 8.457 -29.650 1.00 77.50 98 VAL A O 1
ATOM 773 N N . PRO A 1 99 ? 12.340 8.011 -31.863 1.00 76.56 99 PRO A N 1
ATOM 774 C CA . PRO A 1 99 ? 11.051 8.673 -32.054 1.00 76.56 99 PRO A CA 1
ATOM 775 C C . PRO A 1 99 ? 9.988 8.118 -31.095 1.00 76.56 99 PRO A C 1
ATOM 777 O O . PRO A 1 99 ? 9.875 6.904 -30.927 1.00 76.56 99 PRO A O 1
ATOM 780 N N . GLY A 1 100 ? 9.247 9.003 -30.425 1.00 73.94 100 GLY A N 1
ATOM 781 C CA . GLY A 1 100 ? 8.216 8.637 -29.446 1.00 73.94 100 GLY A CA 1
ATOM 782 C C . GLY A 1 100 ? 8.729 8.243 -28.052 1.00 73.94 100 GLY A C 1
ATOM 783 O O . GLY A 1 100 ? 7.925 8.033 -27.147 1.00 73.94 100 GLY A O 1
ATOM 784 N N . ALA A 1 101 ? 10.044 8.175 -27.824 1.00 78.75 101 ALA A N 1
ATOM 785 C CA . ALA A 1 101 ? 10.616 7.835 -26.519 1.00 78.75 101 ALA A CA 1
ATOM 786 C C . ALA A 1 101 ? 10.973 9.088 -25.701 1.00 78.75 101 ALA A C 1
ATOM 788 O O . ALA A 1 101 ? 12.133 9.279 -25.339 1.00 78.75 101 ALA A O 1
ATOM 789 N N . HIS A 1 102 ? 9.985 9.932 -25.395 1.00 82.19 102 HIS A N 1
ATOM 790 C CA . HIS A 1 102 ? 10.170 11.229 -24.717 1.00 82.19 102 HIS A CA 1
ATOM 791 C C . HIS A 1 102 ? 10.404 11.145 -23.200 1.00 82.19 102 HIS A C 1
ATOM 793 O O . HIS A 1 102 ? 10.509 12.171 -22.537 1.00 82.19 102 HIS A O 1
ATOM 799 N N . GLY A 1 103 ? 10.522 9.938 -22.645 1.00 85.56 103 GLY A N 1
ATOM 800 C CA . GLY A 1 103 ? 10.464 9.756 -21.198 1.00 85.56 103 GLY A CA 1
ATOM 801 C C . GLY A 1 103 ? 9.029 9.889 -20.690 1.00 85.56 103 GLY A C 1
ATOM 802 O O . GLY A 1 103 ? 8.083 9.867 -21.478 1.00 85.56 103 GLY A O 1
ATOM 803 N N . GLY A 1 104 ? 8.868 9.971 -19.377 1.00 88.06 104 GLY A N 1
ATOM 804 C CA . GLY A 1 104 ? 7.567 10.150 -18.748 1.00 88.06 104 GLY A CA 1
ATOM 805 C C . GLY A 1 104 ? 7.632 9.961 -17.244 1.00 88.06 104 GLY A C 1
ATOM 806 O O . GLY A 1 104 ? 8.692 9.667 -16.690 1.00 88.06 104 GLY A O 1
ATOM 807 N N . GLU A 1 105 ? 6.484 10.126 -16.601 1.00 87.75 105 GLU A N 1
ATOM 808 C CA . GLU A 1 105 ? 6.325 9.968 -15.161 1.00 87.75 105 GLU A CA 1
ATOM 809 C C . GLU A 1 105 ? 5.214 8.963 -14.872 1.00 87.75 105 GLU A C 1
ATOM 811 O O . GLU A 1 105 ? 4.159 8.959 -15.511 1.00 87.75 105 GLU A O 1
ATOM 816 N N . TYR A 1 106 ? 5.468 8.078 -13.915 1.00 84.00 106 TYR A N 1
ATOM 817 C CA . TYR A 1 106 ? 4.445 7.252 -13.302 1.00 84.00 106 TYR A CA 1
ATOM 818 C C . TYR A 1 106 ? 3.987 7.959 -12.045 1.00 84.00 106 TYR A C 1
ATOM 820 O O . TYR A 1 106 ? 4.808 8.261 -11.185 1.00 84.00 106 TYR A O 1
ATOM 828 N N . LEU A 1 107 ? 2.683 8.187 -11.946 1.00 89.50 107 LEU A N 1
ATOM 829 C CA . LEU A 1 107 ? 2.034 8.537 -10.697 1.00 89.50 107 LEU A CA 1
ATOM 830 C C . LEU A 1 107 ? 1.481 7.256 -10.080 1.00 89.50 107 LEU A C 1
ATOM 832 O O . LEU A 1 107 ? 0.729 6.521 -10.723 1.00 89.50 107 LEU A O 1
ATOM 836 N N . THR A 1 108 ? 1.870 7.007 -8.840 1.00 86.25 108 THR A N 1
ATOM 837 C CA . THR A 1 108 ? 1.549 5.795 -8.106 1.00 86.25 108 THR A CA 1
ATOM 838 C C . THR A 1 108 ? 0.774 6.155 -6.848 1.00 86.25 108 THR A C 1
ATOM 840 O O . THR A 1 108 ? 1.263 6.925 -6.025 1.00 86.25 108 THR A O 1
ATOM 843 N N . PHE A 1 109 ? -0.395 5.541 -6.681 1.00 89.19 109 PHE A N 1
ATOM 844 C CA . PHE A 1 109 ? -1.226 5.644 -5.485 1.00 89.19 109 PHE A CA 1
ATOM 845 C C . PHE A 1 109 ? -1.107 4.354 -4.676 1.00 89.19 109 PHE A C 1
ATOM 847 O O . PHE A 1 109 ? -1.358 3.270 -5.205 1.00 89.19 109 PHE A O 1
ATOM 854 N N . TRP A 1 110 ? -0.733 4.476 -3.407 1.00 89.94 110 TRP A N 1
ATOM 855 C CA . TRP A 1 110 ? -0.595 3.352 -2.489 1.00 89.94 110 TRP A CA 1
ATOM 856 C C . TRP A 1 110 ? -1.815 3.284 -1.581 1.00 89.94 110 TRP A C 1
ATOM 858 O O . TRP A 1 110 ? -2.160 4.265 -0.925 1.00 89.94 110 TRP A O 1
ATOM 868 N N . TYR A 1 111 ? -2.451 2.120 -1.535 1.00 91.31 111 TYR A N 1
ATOM 869 C CA . TYR A 1 111 ? -3.617 1.855 -0.698 1.00 91.31 111 TYR A CA 1
ATOM 870 C C . TYR A 1 111 ? -3.280 0.787 0.337 1.00 91.31 111 TYR A C 1
ATOM 872 O O . TYR A 1 111 ? -2.495 -0.121 0.061 1.00 91.31 111 TYR A O 1
ATOM 880 N N . ALA A 1 112 ? -3.914 0.873 1.503 1.00 90.31 112 ALA A N 1
ATOM 881 C CA . ALA A 1 112 ? -3.890 -0.200 2.482 1.00 90.31 112 ALA A CA 1
ATOM 882 C C . ALA A 1 112 ? -4.957 -1.247 2.130 1.00 90.31 112 ALA A C 1
ATOM 884 O O . ALA A 1 112 ? -6.142 -0.926 2.003 1.00 90.31 112 ALA A O 1
ATOM 885 N N . GLY A 1 113 ? -4.528 -2.496 1.962 1.00 90.88 113 GLY A N 1
ATOM 886 C CA . GLY A 1 113 ? -5.415 -3.640 1.781 1.00 90.88 113 GLY A CA 1
ATOM 887 C C . GLY A 1 113 ? -5.382 -4.574 2.983 1.00 90.88 113 GLY A C 1
ATOM 888 O O . GLY A 1 113 ? -4.412 -4.588 3.744 1.00 90.88 113 GLY A O 1
ATOM 889 N N . GLN A 1 114 ? -6.420 -5.387 3.123 1.00 87.94 114 GLN A N 1
ATOM 890 C CA . GLN A 1 114 ? -6.473 -6.496 4.062 1.00 87.94 114 GLN A CA 1
ATOM 891 C C . GLN A 1 114 ? -6.869 -7.795 3.361 1.00 87.94 114 GLN A C 1
ATOM 893 O O . GLN A 1 114 ? -7.602 -7.785 2.371 1.00 87.94 114 GLN A O 1
ATOM 898 N N . ILE A 1 115 ? -6.387 -8.913 3.896 1.00 86.75 115 ILE A N 1
ATOM 899 C CA . ILE A 1 115 ? -6.839 -10.257 3.523 1.00 86.75 115 ILE A CA 1
ATOM 900 C C . ILE A 1 115 ? -7.503 -10.932 4.727 1.00 86.75 115 ILE A C 1
ATOM 902 O O . ILE A 1 115 ? -7.096 -10.665 5.869 1.00 86.75 115 ILE A O 1
ATOM 906 N N . PRO A 1 116 ? -8.498 -11.804 4.494 1.00 83.81 116 PRO A N 1
ATOM 907 C CA . PRO A 1 116 ? -9.110 -12.581 5.560 1.00 83.81 116 PRO A CA 1
ATOM 908 C C . PRO A 1 116 ? -8.103 -13.565 6.180 1.00 83.81 116 PRO A C 1
ATOM 910 O O . PRO A 1 116 ? -7.061 -13.885 5.602 1.00 83.81 116 PRO A O 1
ATOM 913 N N . GLU A 1 117 ? -8.374 -14.023 7.401 1.00 79.19 117 GLU A N 1
ATOM 914 C CA . GLU A 1 117 ? -7.448 -14.898 8.132 1.00 79.19 117 GLU A CA 1
ATOM 915 C C . GLU A 1 117 ? -7.301 -16.276 7.472 1.00 79.19 117 GLU A C 1
ATOM 917 O O . GLU A 1 117 ? -6.201 -16.835 7.425 1.00 79.19 117 GLU A O 1
ATOM 922 N N . ASP A 1 118 ? -8.399 -16.767 6.906 1.00 83.81 118 ASP A N 1
ATOM 923 C CA . ASP A 1 118 ? -8.542 -17.993 6.129 1.00 83.81 118 ASP A CA 1
ATOM 924 C C . ASP A 1 118 ? -8.297 -17.775 4.624 1.00 83.81 118 ASP A C 1
ATOM 926 O O . ASP A 1 118 ? -8.688 -18.607 3.804 1.00 83.81 118 ASP A O 1
ATOM 930 N N . ALA A 1 119 ? -7.628 -16.677 4.245 1.00 83.25 119 ALA A N 1
ATOM 931 C CA . ALA A 1 119 ? -7.337 -16.365 2.851 1.00 83.25 119 ALA A CA 1
ATOM 932 C C . ALA A 1 119 ? -6.637 -17.530 2.135 1.00 83.25 119 ALA A C 1
ATOM 934 O O . ALA A 1 119 ? -5.530 -17.951 2.489 1.00 83.25 119 ALA A O 1
ATOM 935 N N . VAL A 1 120 ? -7.280 -18.010 1.072 1.00 86.19 120 VAL A N 1
ATOM 936 C CA . VAL A 1 120 ? -6.754 -19.056 0.196 1.00 86.19 120 VAL A CA 1
ATOM 937 C C . VAL A 1 120 ? -5.905 -18.412 -0.896 1.00 86.19 120 VAL A C 1
ATOM 939 O O . VAL A 1 120 ? -6.321 -17.444 -1.531 1.00 86.19 120 VAL A O 1
ATOM 942 N N . HIS A 1 121 ? -4.708 -18.955 -1.119 1.00 84.56 121 HIS A N 1
ATOM 943 C CA . HIS A 1 121 ? -3.859 -18.543 -2.233 1.00 84.56 121 HIS A CA 1
ATOM 944 C C . HIS A 1 121 ? -4.299 -19.251 -3.518 1.00 84.56 121 HIS A C 1
ATOM 946 O O . HIS A 1 121 ? -4.314 -20.482 -3.589 1.00 84.56 121 HIS A O 1
ATOM 952 N N . HIS A 1 122 ? -4.609 -18.478 -4.548 1.00 84.38 122 HIS A N 1
ATOM 953 C CA . HIS A 1 122 ? -4.942 -18.953 -5.880 1.00 84.38 122 HIS A CA 1
ATOM 954 C C . HIS A 1 122 ? -3.673 -19.056 -6.728 1.00 84.38 122 HIS A C 1
ATOM 956 O O . HIS A 1 122 ? -2.908 -18.105 -6.856 1.00 84.38 122 HIS A O 1
ATOM 962 N N . LEU A 1 123 ? -3.443 -20.231 -7.314 1.00 82.06 123 LEU A N 1
ATOM 963 C CA . LEU A 1 123 ? -2.342 -20.445 -8.252 1.00 82.06 123 LEU A CA 1
ATOM 964 C C . LEU A 1 123 ? -2.697 -19.894 -9.639 1.00 82.06 123 LEU A C 1
ATOM 9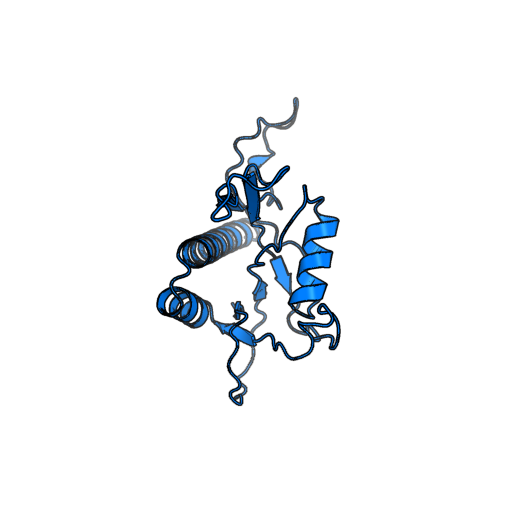66 O O . LEU A 1 123 ? -3.871 -19.786 -9.993 1.00 82.06 123 LEU A O 1
ATOM 970 N N . ASN A 1 124 ? -1.667 -19.613 -10.439 1.00 80.00 124 ASN A N 1
ATOM 971 C CA . ASN A 1 124 ? -1.776 -19.192 -11.839 1.00 80.00 124 ASN A CA 1
ATOM 972 C C . ASN A 1 124 ? -2.563 -17.886 -12.061 1.00 80.00 124 ASN A C 1
ATOM 974 O O . ASN A 1 124 ? -3.178 -17.692 -13.110 1.00 80.00 124 ASN A O 1
ATOM 978 N N . THR A 1 125 ? -2.561 -16.982 -11.079 1.00 82.88 125 THR A N 1
ATOM 979 C CA . THR A 1 125 ? -3.200 -15.659 -11.190 1.00 82.88 125 THR A CA 1
ATOM 980 C C . THR A 1 125 ? -2.302 -14.604 -11.832 1.00 82.88 125 THR A C 1
ATOM 982 O O . THR A 1 125 ? -2.809 -13.582 -12.305 1.00 82.88 125 THR A O 1
ATOM 985 N N . GLY A 1 126 ? -0.988 -14.845 -11.827 1.00 75.38 126 GLY A N 1
ATOM 986 C CA . GLY A 1 126 ? 0.028 -13.947 -12.366 1.00 75.38 126 GLY A CA 1
ATOM 987 C C . GLY A 1 126 ? 0.070 -13.930 -13.891 1.00 75.38 126 GLY A C 1
ATOM 988 O O . GLY A 1 126 ? -0.570 -14.734 -14.575 1.00 75.38 126 GLY A O 1
ATOM 989 N N . MET A 1 127 ? 0.857 -13.010 -14.441 1.00 79.69 127 MET A N 1
ATOM 990 C CA . MET A 1 127 ? 1.157 -12.991 -15.873 1.00 79.69 127 MET A CA 1
ATOM 991 C C . MET A 1 127 ? 1.943 -14.253 -16.299 1.00 79.69 127 MET A C 1
ATOM 993 O O . MET A 1 127 ? 2.456 -14.982 -15.447 1.00 79.69 127 MET A O 1
ATOM 997 N N . PRO A 1 128 ? 2.043 -14.575 -17.605 1.00 81.69 128 PRO A N 1
ATOM 998 C CA . PRO A 1 128 ? 2.767 -15.766 -18.065 1.00 81.69 128 PRO A CA 1
ATOM 999 C C . PRO A 1 128 ? 4.238 -15.830 -17.627 1.00 81.69 128 PRO A C 1
ATOM 1001 O O . PRO A 1 128 ? 4.763 -16.916 -17.419 1.00 81.69 128 PRO A O 1
ATOM 1004 N N . ASP A 1 129 ? 4.894 -14.680 -17.470 1.00 79.75 129 ASP A N 1
ATOM 1005 C CA . ASP A 1 129 ? 6.262 -14.540 -16.959 1.00 79.75 129 ASP A CA 1
ATOM 1006 C C . ASP A 1 129 ? 6.348 -14.532 -15.424 1.00 79.75 129 ASP A C 1
ATOM 1008 O O . ASP A 1 129 ? 7.443 -14.554 -14.867 1.00 79.75 129 ASP A O 1
ATOM 1012 N N . GLU A 1 130 ? 5.204 -14.537 -14.737 1.00 75.50 130 GLU A N 1
ATOM 1013 C CA . GLU A 1 130 ? 5.100 -14.456 -13.280 1.00 75.50 130 GLU A CA 1
ATOM 1014 C C . GLU A 1 130 ? 4.625 -15.775 -12.629 1.00 75.50 130 GLU A C 1
ATOM 1016 O O . GLU A 1 130 ? 4.425 -15.823 -11.418 1.00 75.50 130 GLU A O 1
ATOM 1021 N N . GLN A 1 131 ? 4.451 -16.858 -13.398 1.00 76.75 131 GLN A N 1
ATOM 1022 C CA . GLN A 1 131 ? 3.865 -18.120 -12.906 1.00 76.75 131 GLN A CA 1
ATOM 1023 C C . GLN A 1 131 ? 4.674 -18.788 -11.783 1.00 76.75 131 GLN A C 1
ATOM 1025 O O . GLN A 1 131 ? 4.095 -19.430 -10.909 1.00 76.75 131 GLN A O 1
ATOM 1030 N N . ASP A 1 132 ? 5.996 -18.613 -11.785 1.00 79.31 132 ASP A N 1
ATOM 1031 C CA . ASP A 1 132 ? 6.893 -19.230 -10.801 1.00 79.31 132 ASP A CA 1
ATOM 1032 C C . ASP A 1 132 ? 7.083 -18.380 -9.530 1.00 79.31 132 ASP A C 1
ATOM 1034 O O . ASP A 1 132 ? 7.785 -18.794 -8.602 1.00 79.31 132 ASP A O 1
ATOM 1038 N N . TYR A 1 133 ? 6.485 -17.185 -9.458 1.00 75.06 133 TYR A N 1
ATOM 1039 C CA . TYR A 1 133 ? 6.613 -16.327 -8.282 1.00 75.06 133 TYR A CA 1
ATOM 1040 C C . TYR A 1 133 ? 5.727 -16.820 -7.141 1.00 75.06 133 TYR A C 1
ATOM 1042 O O . TYR A 1 133 ? 4.548 -17.120 -7.315 1.00 75.06 133 TYR A O 1
ATOM 1050 N N . GLN A 1 134 ? 6.307 -16.857 -5.940 1.00 75.38 134 GLN A N 1
ATOM 1051 C CA . GLN A 1 134 ? 5.594 -17.203 -4.716 1.00 75.38 134 GLN A CA 1
ATOM 1052 C C . GLN A 1 134 ? 5.444 -15.986 -3.812 1.00 75.38 134 GLN A C 1
ATOM 1054 O O . GLN A 1 134 ? 6.365 -15.189 -3.624 1.00 75.38 134 GLN A O 1
ATOM 1059 N N . SER A 1 135 ? 4.253 -15.875 -3.239 1.00 79.56 135 SER A N 1
ATOM 1060 C CA . SER A 1 135 ? 3.891 -14.837 -2.289 1.00 79.56 135 SER A CA 1
ATOM 1061 C C . SER A 1 135 ? 4.013 -15.369 -0.867 1.00 79.56 135 SER A C 1
ATOM 1063 O O . SER A 1 135 ? 3.408 -16.384 -0.524 1.00 79.56 135 SER A O 1
ATOM 1065 N N . HIS A 1 136 ? 4.763 -14.666 -0.018 1.00 80.38 136 HIS A N 1
ATOM 1066 C CA . HIS A 1 136 ? 4.947 -15.040 1.384 1.00 80.38 136 HIS A CA 1
ATOM 1067 C C . HIS A 1 136 ? 4.342 -13.990 2.313 1.00 80.38 136 HIS A C 1
ATOM 1069 O O . HIS A 1 136 ? 4.522 -12.791 2.113 1.00 80.38 136 HIS A O 1
ATOM 1075 N N . SER A 1 137 ? 3.637 -14.452 3.349 1.00 82.94 137 SER A N 1
ATOM 1076 C CA . SER A 1 137 ? 3.177 -13.611 4.458 1.00 82.94 137 SER A CA 1
ATOM 1077 C C . SER A 1 137 ? 4.255 -13.557 5.542 1.00 82.94 137 SER A C 1
ATOM 1079 O O . SER A 1 137 ? 4.552 -14.578 6.157 1.00 82.94 137 SER A O 1
ATOM 1081 N N . LEU A 1 138 ? 4.800 -12.376 5.792 1.00 85.88 138 LEU A N 1
ATOM 1082 C CA . LEU A 1 138 ? 5.802 -12.070 6.817 1.00 85.88 138 LEU A CA 1
ATOM 1083 C C . LEU A 1 138 ? 5.161 -11.331 7.991 1.00 85.88 138 LEU A C 1
ATOM 1085 O O . LEU A 1 138 ? 4.025 -10.893 7.872 1.00 85.88 138 LEU A O 1
ATOM 1089 N N . ASN A 1 139 ? 5.852 -11.158 9.115 1.00 88.56 139 ASN A N 1
ATOM 1090 C CA . ASN A 1 139 ? 5.434 -10.159 10.105 1.00 88.56 139 ASN A CA 1
ATOM 1091 C C . ASN A 1 139 ? 5.887 -8.758 9.671 1.00 88.56 139 ASN A C 1
ATOM 1093 O O . ASN A 1 139 ? 6.668 -8.618 8.730 1.00 88.56 139 ASN A O 1
ATOM 1097 N N . ILE A 1 140 ? 5.368 -7.714 10.320 1.00 89.44 140 ILE A N 1
ATOM 1098 C CA . ILE A 1 140 ? 5.682 -6.329 9.945 1.00 89.44 140 ILE A CA 1
ATOM 1099 C C . ILE A 1 140 ? 7.177 -6.022 10.101 1.00 89.44 140 ILE A C 1
ATOM 1101 O O . ILE A 1 140 ? 7.761 -5.419 9.206 1.00 89.44 140 ILE A O 1
ATOM 1105 N N . GLU A 1 141 ? 7.810 -6.491 11.175 1.00 92.75 141 GLU A N 1
ATOM 1106 C CA . GLU A 1 141 ? 9.236 -6.286 11.439 1.00 92.75 141 GLU A CA 1
ATOM 1107 C C . GLU A 1 141 ? 10.101 -6.976 10.377 1.00 92.75 141 GLU A C 1
ATOM 1109 O O . GLU A 1 141 ? 10.967 -6.344 9.773 1.00 92.75 141 GLU A O 1
ATOM 1114 N N . ASP A 1 142 ? 9.798 -8.245 10.084 1.00 91.12 142 ASP A N 1
ATOM 1115 C CA . ASP A 1 142 ? 10.489 -9.028 9.055 1.00 91.12 142 ASP A CA 1
ATOM 1116 C C . ASP A 1 142 ? 10.329 -8.381 7.670 1.00 91.12 142 ASP A C 1
ATOM 1118 O O . ASP A 1 142 ? 11.278 -8.300 6.891 1.00 91.12 142 ASP A O 1
ATOM 1122 N N . ALA A 1 143 ? 9.129 -7.886 7.356 1.00 89.06 143 ALA A N 1
ATOM 1123 C CA . ALA A 1 143 ? 8.851 -7.227 6.087 1.00 89.06 143 ALA A CA 1
ATOM 1124 C C . ALA A 1 143 ? 9.640 -5.918 5.933 1.00 89.06 143 ALA A C 1
ATOM 1126 O O . ALA A 1 143 ? 10.219 -5.685 4.871 1.00 89.06 143 ALA A O 1
ATOM 1127 N N . LEU A 1 144 ? 9.708 -5.087 6.978 1.00 90.50 144 LEU A N 1
ATOM 1128 C CA . LEU A 1 144 ? 10.513 -3.862 6.965 1.00 90.50 144 LEU A CA 1
ATOM 1129 C C . LEU A 1 144 ? 12.004 -4.186 6.795 1.00 90.50 144 LEU A C 1
ATOM 1131 O O . LEU A 1 144 ? 12.655 -3.609 5.926 1.00 90.50 144 LEU A O 1
ATOM 1135 N N . GLN A 1 145 ? 12.517 -5.190 7.513 1.00 91.75 145 GLN A N 1
ATOM 1136 C CA . GLN A 1 145 ? 13.907 -5.632 7.380 1.00 91.75 145 GLN A CA 1
ATOM 1137 C C . GLN A 1 145 ? 14.236 -6.134 5.962 1.00 91.75 145 GLN A C 1
ATOM 1139 O O . GLN A 1 145 ? 15.305 -5.843 5.414 1.00 91.75 145 GLN A O 1
ATOM 1144 N N . VAL A 1 146 ? 13.321 -6.874 5.329 1.00 90.25 146 VAL A N 1
ATOM 1145 C CA . VAL A 1 146 ? 13.480 -7.311 3.933 1.00 90.25 146 VAL A CA 1
ATOM 1146 C C . VAL A 1 146 ? 13.527 -6.108 2.984 1.00 90.25 146 VAL A C 1
ATOM 1148 O O . VAL A 1 146 ? 14.364 -6.074 2.079 1.00 90.25 146 VAL A O 1
ATOM 1151 N N . LEU A 1 147 ? 12.683 -5.096 3.186 1.00 88.19 147 LEU A N 1
ATOM 1152 C CA . LEU A 1 147 ? 12.676 -3.892 2.345 1.00 88.19 147 LEU A CA 1
ATOM 1153 C C . LEU A 1 147 ? 13.947 -3.050 2.513 1.00 88.19 147 LEU A C 1
ATOM 1155 O O . LEU A 1 147 ? 14.475 -2.548 1.517 1.00 88.19 147 LEU A O 1
ATOM 1159 N N . ASP A 1 148 ? 14.487 -2.979 3.729 1.00 88.62 148 ASP A N 1
ATOM 1160 C CA . ASP A 1 148 ? 15.773 -2.332 3.999 1.00 88.62 148 ASP A CA 1
ATOM 1161 C C . ASP A 1 148 ? 16.922 -3.054 3.291 1.00 88.62 148 ASP A C 1
ATOM 1163 O O . ASP A 1 148 ? 17.705 -2.439 2.565 1.00 88.62 148 ASP A O 1
ATOM 1167 N N . SER A 1 149 ? 16.992 -4.382 3.431 1.00 86.94 149 SER A N 1
ATOM 1168 C CA . SER A 1 149 ? 18.057 -5.187 2.814 1.00 86.94 149 SER A CA 1
ATOM 1169 C C . SER A 1 149 ? 18.012 -5.198 1.281 1.00 86.94 149 SER A C 1
ATOM 1171 O O . SER A 1 149 ? 19.036 -5.404 0.631 1.00 86.94 149 SER A O 1
ATOM 1173 N N . THR A 1 150 ? 16.840 -4.950 0.690 1.00 84.62 150 THR A N 1
ATOM 1174 C CA . THR A 1 150 ? 16.640 -4.907 -0.767 1.00 84.62 150 THR A CA 1
ATOM 1175 C C . THR A 1 150 ? 16.662 -3.491 -1.349 1.00 84.62 150 THR A C 1
ATOM 1177 O O . THR A 1 150 ? 16.419 -3.332 -2.546 1.00 84.62 150 THR A O 1
ATOM 1180 N N . TYR A 1 151 ? 16.993 -2.476 -0.540 1.00 87.56 151 TYR A N 1
ATOM 1181 C CA . TYR A 1 151 ? 17.083 -1.066 -0.937 1.00 87.56 151 TYR A CA 1
ATOM 1182 C C . TYR A 1 151 ? 15.802 -0.526 -1.595 1.00 87.56 151 TYR A C 1
ATOM 1184 O O . TYR A 1 151 ? 15.845 0.097 -2.659 1.00 87.56 151 TYR A O 1
ATOM 1192 N N . GLN A 1 152 ? 14.653 -0.740 -0.951 1.00 84.12 152 GLN A N 1
ATOM 1193 C CA . GLN A 1 152 ? 13.344 -0.260 -1.412 1.00 84.12 152 GLN A CA 1
ATOM 1194 C C . GLN A 1 152 ? 12.775 0.812 -0.468 1.00 84.12 152 GLN A C 1
ATOM 1196 O O . GLN A 1 152 ? 11.858 0.542 0.310 1.00 84.12 152 GLN A O 1
ATOM 1201 N N . PRO A 1 153 ? 13.317 2.046 -0.496 1.00 88.94 153 PRO A N 1
ATOM 1202 C CA . PRO A 1 153 ? 13.013 3.064 0.510 1.00 88.94 153 PRO A CA 1
ATOM 1203 C C . PRO A 1 153 ? 11.565 3.562 0.450 1.00 88.94 153 PRO A C 1
ATOM 1205 O O . PRO A 1 153 ? 10.989 3.896 1.484 1.00 88.94 153 PRO A O 1
ATOM 1208 N N . VAL A 1 154 ? 10.965 3.611 -0.745 1.00 89.25 154 VAL A N 1
ATOM 1209 C CA . VAL A 1 154 ? 9.572 4.048 -0.912 1.00 89.25 154 VAL A CA 1
ATOM 1210 C C . VAL A 1 154 ? 8.637 3.010 -0.313 1.00 89.25 154 VAL A C 1
ATOM 1212 O O . VAL A 1 154 ? 7.793 3.351 0.506 1.00 89.25 154 VAL A O 1
ATOM 1215 N N . GLU A 1 155 ? 8.814 1.742 -0.668 1.00 89.12 155 GLU A N 1
ATOM 1216 C CA . GLU A 1 155 ? 8.009 0.648 -0.139 1.00 89.12 155 GLU A CA 1
ATOM 1217 C C . GLU A 1 155 ? 8.173 0.491 1.372 1.00 89.12 155 GLU A C 1
ATOM 1219 O O . GLU A 1 155 ? 7.174 0.288 2.061 1.00 89.12 155 GLU A O 1
ATOM 1224 N N . HIS A 1 156 ? 9.396 0.641 1.895 1.00 91.88 156 HIS A N 1
ATOM 1225 C CA . HIS A 1 156 ? 9.644 0.653 3.336 1.00 91.88 156 HIS A CA 1
ATOM 1226 C C . HIS A 1 156 ? 8.829 1.760 4.016 1.00 91.88 156 HIS A C 1
ATOM 1228 O O . HIS A 1 156 ? 8.094 1.503 4.970 1.00 91.88 156 HIS A O 1
ATOM 1234 N N . HIS A 1 157 ? 8.917 2.991 3.501 1.00 92.88 157 HIS A N 1
ATOM 1235 C CA . HIS A 1 157 ? 8.180 4.127 4.048 1.00 92.88 157 HIS A CA 1
ATOM 1236 C C . HIS A 1 157 ? 6.665 3.903 4.000 1.00 92.88 157 HIS A C 1
ATOM 1238 O O . HIS A 1 157 ? 5.994 4.053 5.016 1.00 92.88 157 HIS A O 1
ATOM 1244 N N . VAL A 1 158 ? 6.135 3.473 2.851 1.00 92.69 158 VAL A N 1
ATOM 1245 C CA . VAL A 1 158 ? 4.705 3.183 2.676 1.00 92.69 158 VAL A CA 1
ATOM 1246 C C . VAL A 1 158 ? 4.236 2.120 3.662 1.00 92.69 158 VAL A C 1
ATOM 1248 O O . VAL A 1 158 ? 3.182 2.285 4.274 1.00 92.69 158 VAL A O 1
ATOM 1251 N N . LEU A 1 159 ? 5.007 1.045 3.842 1.00 92.31 159 LEU A N 1
ATOM 1252 C CA . LEU A 1 159 ? 4.648 -0.030 4.757 1.00 92.31 159 LEU A CA 1
ATOM 1253 C C . LEU A 1 159 ? 4.631 0.442 6.217 1.00 92.31 159 LEU A C 1
ATOM 1255 O O . LEU A 1 159 ? 3.673 0.159 6.939 1.00 92.31 159 LEU A O 1
ATOM 1259 N N . ALA A 1 160 ? 5.655 1.187 6.638 1.00 93.88 160 ALA A N 1
ATOM 1260 C CA . ALA A 1 160 ? 5.722 1.759 7.978 1.00 93.88 160 ALA A CA 1
ATOM 1261 C C . ALA A 1 160 ? 4.545 2.715 8.239 1.00 93.88 160 ALA A C 1
ATOM 1263 O O . ALA A 1 160 ? 3.869 2.605 9.262 1.00 93.88 160 ALA A O 1
ATOM 1264 N N . THR A 1 161 ? 4.232 3.597 7.283 1.00 93.31 161 THR A N 1
ATOM 1265 C CA . THR A 1 161 ? 3.080 4.504 7.365 1.00 93.31 161 THR A CA 1
ATOM 1266 C C . THR A 1 161 ? 1.762 3.737 7.448 1.00 93.31 161 THR A C 1
ATOM 1268 O O . THR A 1 161 ? 0.931 4.047 8.299 1.00 93.31 161 THR A O 1
ATOM 1271 N N . ALA A 1 162 ? 1.569 2.713 6.613 1.00 93.00 162 ALA A N 1
ATOM 1272 C CA . ALA A 1 162 ? 0.363 1.890 6.640 1.00 93.00 162 ALA A CA 1
ATOM 1273 C C . ALA A 1 162 ? 0.158 1.222 8.006 1.00 93.00 162 ALA A C 1
ATOM 1275 O O . ALA A 1 162 ? -0.964 1.175 8.513 1.00 93.00 162 ALA A O 1
ATOM 1276 N N . TYR A 1 163 ? 1.243 0.724 8.606 1.00 93.62 163 TYR A N 1
ATOM 1277 C CA . TYR A 1 163 ? 1.192 0.076 9.909 1.00 93.62 163 TYR A CA 1
ATOM 1278 C C . TYR A 1 163 ? 0.803 1.040 11.026 1.00 93.62 163 TYR A C 1
ATOM 1280 O O . TYR A 1 163 ? -0.096 0.726 11.806 1.00 93.62 163 TYR A O 1
ATOM 1288 N N . GLU A 1 164 ? 1.423 2.219 11.088 1.00 94.75 164 GLU A N 1
ATOM 1289 C CA . GLU A 1 164 ? 1.086 3.199 12.124 1.00 94.75 164 GLU A CA 1
ATOM 1290 C C . GLU A 1 164 ? -0.350 3.710 11.979 1.00 94.75 164 GLU A C 1
ATOM 1292 O O . GLU A 1 164 ? -1.091 3.759 12.962 1.00 94.75 164 GLU A O 1
ATOM 1297 N N . LEU A 1 165 ? -0.803 3.982 10.751 1.00 93.81 165 LEU A N 1
ATO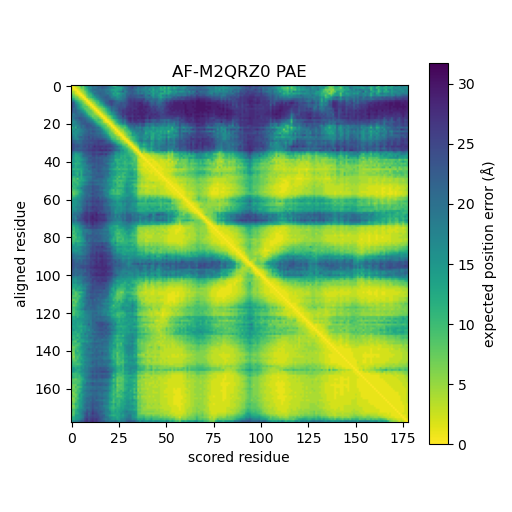M 1298 C CA . LEU A 1 165 ? -2.195 4.363 10.498 1.00 93.81 165 LEU A CA 1
ATOM 1299 C C . LEU A 1 165 ? -3.182 3.274 10.929 1.00 93.81 165 LEU A C 1
ATOM 1301 O O . LEU A 1 165 ? -4.235 3.578 11.495 1.00 93.81 165 LEU A O 1
ATOM 1305 N N . TRP A 1 166 ? -2.851 2.001 10.697 1.00 94.62 166 TRP A N 1
ATOM 1306 C CA . TRP A 1 166 ? -3.662 0.886 11.175 1.00 94.62 166 TRP A CA 1
ATOM 1307 C C . TRP A 1 166 ? -3.707 0.830 12.704 1.00 94.62 166 TRP A C 1
ATOM 1309 O O . TRP A 1 166 ? -4.795 0.708 13.266 1.00 94.62 166 TRP A O 1
ATOM 1319 N N . ARG A 1 167 ? -2.566 0.971 13.390 1.00 95.06 167 ARG A N 1
ATOM 1320 C CA . ARG A 1 167 ? -2.510 0.961 14.861 1.00 95.06 167 ARG A CA 1
ATOM 1321 C C . ARG A 1 167 ? -3.355 2.071 15.475 1.00 95.06 167 ARG A C 1
ATOM 1323 O O . ARG A 1 167 ? -4.128 1.807 16.396 1.00 95.06 167 ARG A O 1
ATOM 1330 N N . GLU A 1 168 ? -3.240 3.287 14.953 1.00 94.38 168 GLU A N 1
ATOM 1331 C CA . GLU A 1 168 ? -4.048 4.420 15.409 1.00 94.38 168 GLU A CA 1
ATOM 1332 C C . GLU A 1 168 ? -5.535 4.205 15.100 1.00 94.38 168 GLU A C 1
ATOM 1334 O O . GLU A 1 168 ? -6.392 4.441 15.951 1.00 94.38 168 GLU A O 1
ATOM 1339 N N . THR A 1 169 ? -5.854 3.634 13.936 1.00 93.50 169 THR A N 1
ATOM 1340 C CA . THR A 1 169 ? -7.232 3.257 13.596 1.00 93.50 169 THR A CA 1
ATOM 1341 C C . THR A 1 169 ? -7.810 2.259 14.604 1.00 93.50 169 THR A C 1
ATOM 1343 O O . THR A 1 169 ? -8.935 2.443 15.066 1.00 93.50 169 THR A O 1
ATOM 1346 N N . GLN A 1 170 ? -7.052 1.229 14.994 1.00 93.38 170 GLN A N 1
ATOM 1347 C CA . GLN A 1 170 ? -7.496 0.241 15.985 1.00 93.38 170 GLN A CA 1
ATOM 1348 C C . GLN A 1 170 ? -7.741 0.862 17.366 1.00 93.38 170 GLN A C 1
ATOM 1350 O O . GLN A 1 170 ? -8.727 0.511 18.018 1.00 93.38 170 GLN A O 1
ATOM 1355 N N . LYS A 1 171 ? -6.895 1.806 17.803 1.00 94.88 171 LYS A N 1
ATOM 1356 C CA . LYS A 1 171 ? -7.123 2.551 19.053 1.00 94.88 171 LYS A CA 1
ATOM 1357 C C . LYS A 1 171 ? -8.448 3.307 19.015 1.00 94.88 171 LYS A C 1
ATOM 1359 O O . LYS A 1 171 ? -9.282 3.087 19.886 1.00 94.88 171 LYS A O 1
ATOM 1364 N N . ILE A 1 172 ? -8.678 4.104 17.968 1.00 92.75 172 ILE A N 1
ATOM 1365 C CA . ILE A 1 172 ? -9.908 4.898 17.808 1.00 92.75 172 ILE A CA 1
ATOM 1366 C C . ILE A 1 172 ? -11.149 3.997 17.808 1.00 92.75 172 ILE A C 1
ATOM 1368 O O . ILE A 1 172 ? -12.157 4.320 18.433 1.00 92.75 172 ILE A O 1
ATOM 1372 N N . LEU A 1 173 ? -11.098 2.860 17.106 1.00 90.94 173 LEU A N 1
ATOM 1373 C CA . LEU A 1 173 ? -12.214 1.911 17.074 1.00 90.94 173 LEU A CA 1
ATOM 1374 C C . LEU A 1 173 ? -12.479 1.286 18.449 1.00 90.94 173 LEU A C 1
ATOM 1376 O O . LEU A 1 173 ? -13.637 1.136 18.830 1.00 90.94 173 LEU A O 1
ATOM 1380 N N . THR A 1 174 ? -11.423 0.968 19.199 1.00 94.06 174 THR A N 1
ATOM 1381 C CA . THR A 1 174 ? -11.536 0.406 20.551 1.00 94.06 174 THR A CA 1
ATOM 1382 C C . THR A 1 174 ? -12.143 1.424 21.516 1.00 94.06 174 THR A C 1
ATOM 1384 O O . THR A 1 174 ? -13.088 1.095 22.227 1.00 94.06 174 THR A O 1
ATOM 1387 N N . GLU A 1 175 ? -11.668 2.671 21.500 1.00 91.62 175 GLU A N 1
ATOM 1388 C CA . GLU A 1 175 ? -12.183 3.762 22.342 1.00 91.62 175 GLU A CA 1
ATOM 1389 C C . GLU A 1 175 ? -13.663 4.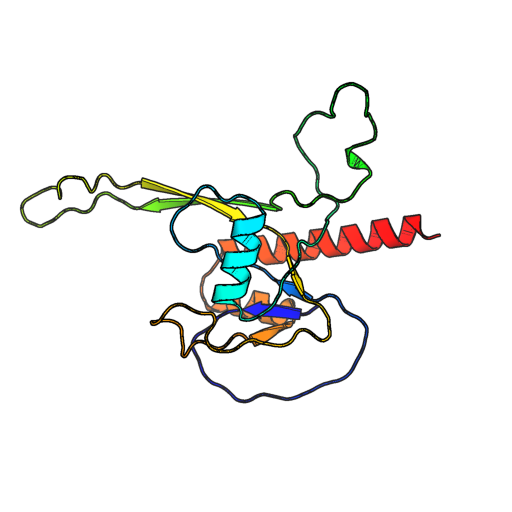058 22.083 1.00 91.62 175 GLU A C 1
ATOM 1391 O O . GLU A 1 175 ? -14.404 4.349 23.011 1.00 91.62 175 GLU A O 1
ATOM 1396 N N . ARG A 1 176 ? -14.116 3.949 20.829 1.00 86.50 176 ARG A N 1
ATOM 1397 C CA . ARG A 1 176 ? -15.525 4.161 20.453 1.00 86.50 176 ARG A CA 1
ATOM 1398 C C . ARG A 1 176 ? -16.451 2.997 20.785 1.00 86.50 176 ARG A C 1
ATOM 1400 O O . ARG A 1 176 ? -17.664 3.154 20.690 1.00 86.50 176 ARG A O 1
ATOM 1407 N N . SER A 1 177 ? -15.890 1.825 21.069 1.00 84.31 177 SER A N 1
ATOM 1408 C CA . SER A 1 177 ? -16.660 0.633 21.440 1.00 84.31 177 SER A CA 1
ATOM 1409 C C . SER A 1 177 ? -16.959 0.546 22.941 1.00 84.31 177 SER A C 1
ATOM 1411 O O . SER A 1 177 ? -17.730 -0.324 23.345 1.00 84.31 177 SER A O 1
ATOM 1413 N N . GLN A 1 178 ? -16.348 1.427 23.741 1.00 64.44 178 GLN A N 1
ATOM 1414 C CA . GLN A 1 178 ? -16.561 1.580 25.184 1.00 64.44 178 GLN A CA 1
ATOM 1415 C C . GLN A 1 178 ? -17.621 2.644 25.465 1.00 64.44 178 GLN A C 1
ATOM 1417 O O . GLN A 1 178 ? -18.392 2.435 26.427 1.00 64.44 178 GLN A O 1
#

Foldseek 3Di:
DWEKDFDPDDDDDDDDDDDFDWHKYWDDDDDDDDDDPVRSQLNCCLQALWRKDFDFFQDDDPDDDDPPDPCPSVGTHFFFLDKDKDWDDFDADPVGGDPPRHTDMDIDGITIITGGPPIDRHAPSYDPVCRPTHMDIHHLVVNLVVCVVVVPVVSSVSSVSSVVRVVVRVVSVVVVVD

Organism: Ceriporiopsis subvermispora (strain B) (NCBI:txid914234)

Sequence (178 aa):
MKVQASTGSCQRGEKTSERPSSRLLCVKPTKKCVASLFRVIRLTFCQSGYQVEFLPLFIPTNAPPPPGSHEQHRSPITEPIYVSTFAWKPRRRINGAVPGAHGGEYLTFWYAGQIPEDAVHHLNTGMPDEQDYQSHSLNIEDALQVLDSTYQPVEHHVLATAYELWRETQKILTERSQ